Protein AF-D3B403-F1 (afdb_monomer)

Structure (mmCIF, N/CA/C/O backbone):
data_AF-D3B403-F1
#
_entry.id   AF-D3B403-F1
#
loop_
_atom_site.group_PDB
_atom_site.id
_atom_site.type_symbol
_atom_site.label_atom_id
_atom_site.label_alt_id
_atom_site.label_comp_id
_atom_site.label_asym_id
_atom_site.label_entity_id
_atom_site.label_seq_id
_atom_site.pdbx_PDB_ins_code
_atom_site.Cartn_x
_atom_site.Cartn_y
_atom_site.Cartn_z
_atom_site.occupancy
_atom_site.B_iso_or_equiv
_atom_site.auth_seq_id
_atom_site.auth_comp_id
_atom_site.auth_asym_id
_atom_site.auth_atom_id
_atom_site.pdbx_PDB_model_num
ATOM 1 N N . MET A 1 1 ? 2.427 -26.664 18.059 1.00 43.66 1 MET A N 1
ATOM 2 C CA . MET A 1 1 ? 2.621 -25.943 19.335 1.00 43.66 1 MET A CA 1
ATOM 3 C C . MET A 1 1 ? 1.334 -26.077 20.130 1.00 43.66 1 MET A C 1
ATOM 5 O O . MET A 1 1 ? 0.288 -25.749 19.587 1.00 43.66 1 MET A O 1
ATOM 9 N N . LEU A 1 2 ? 1.390 -26.664 21.328 1.00 42.53 2 LEU A N 1
ATOM 10 C CA . LEU A 1 2 ? 0.229 -26.795 22.217 1.00 42.53 2 LEU A CA 1
ATOM 11 C C . LEU A 1 2 ? -0.062 -25.427 22.862 1.00 42.53 2 LEU A C 1
ATOM 13 O O . LEU A 1 2 ? 0.894 -24.780 23.292 1.00 42.53 2 LEU A O 1
ATOM 17 N N . PRO A 1 3 ? -1.325 -24.967 22.915 1.00 52.88 3 PRO A N 1
ATOM 18 C CA . PRO A 1 3 ? -1.667 -23.727 23.602 1.00 52.88 3 PRO A CA 1
ATOM 19 C C . PRO A 1 3 ? -1.420 -23.893 25.109 1.00 52.88 3 PRO A C 1
ATOM 21 O O . PRO A 1 3 ? -1.915 -24.835 25.726 1.00 52.88 3 PRO A O 1
ATOM 24 N N . LEU A 1 4 ? -0.609 -23.005 25.687 1.00 59.19 4 LEU A N 1
ATOM 25 C CA . LEU A 1 4 ? -0.403 -22.915 27.132 1.00 59.19 4 LEU A CA 1
ATOM 26 C C . LEU A 1 4 ? -1.666 -22.332 27.775 1.00 59.19 4 LEU A C 1
ATOM 28 O O . LEU A 1 4 ? -2.098 -21.249 27.392 1.00 59.19 4 LEU A O 1
ATOM 32 N N . ASN A 1 5 ? -2.234 -23.056 28.742 1.00 69.25 5 ASN A N 1
ATOM 33 C CA . ASN A 1 5 ? -3.410 -22.629 29.496 1.00 69.25 5 ASN A CA 1
ATOM 34 C C . ASN A 1 5 ? -3.045 -21.434 30.391 1.00 69.25 5 ASN A C 1
ATOM 36 O O . ASN A 1 5 ? -2.295 -21.600 31.354 1.00 69.25 5 ASN A O 1
ATOM 40 N N . CYS A 1 6 ? -3.573 -20.243 30.107 1.00 73.25 6 CYS A N 1
ATOM 41 C CA . CYS A 1 6 ? -3.488 -19.129 31.046 1.00 73.25 6 CYS A CA 1
ATOM 42 C C . CYS A 1 6 ? -4.380 -19.423 32.270 1.00 73.25 6 CYS A C 1
ATOM 44 O O . CYS A 1 6 ? -5.555 -19.764 32.129 1.00 73.25 6 CYS A O 1
ATOM 46 N N . SER A 1 7 ? -3.810 -19.361 33.477 1.00 68.56 7 SER A N 1
ATOM 47 C CA . SER A 1 7 ? -4.546 -19.455 34.744 1.00 68.56 7 SER A CA 1
ATOM 48 C C . SER A 1 7 ? -4.820 -18.056 35.312 1.00 68.56 7 SER A C 1
ATOM 50 O O . SER A 1 7 ? -4.304 -17.059 34.809 1.00 68.56 7 SER A O 1
ATOM 52 N N . ILE A 1 8 ? -5.662 -17.995 36.351 1.00 58.09 8 ILE A N 1
ATOM 53 C CA . ILE A 1 8 ? -6.210 -16.779 36.989 1.00 58.09 8 ILE A CA 1
ATOM 54 C C . ILE A 1 8 ? -5.117 -15.781 37.441 1.00 58.09 8 ILE A C 1
ATOM 56 O O . ILE A 1 8 ? -5.393 -14.590 37.565 1.00 58.09 8 ILE A O 1
ATOM 60 N N . ASP A 1 9 ? -3.861 -16.222 37.559 1.00 57.00 9 ASP A N 1
ATOM 61 C CA . ASP A 1 9 ? -2.709 -15.383 37.892 1.00 57.00 9 ASP A CA 1
ATOM 62 C C . ASP A 1 9 ? -1.951 -14.899 36.634 1.00 57.00 9 ASP A C 1
ATOM 64 O O . ASP A 1 9 ? -0.818 -15.290 36.370 1.00 57.00 9 ASP A O 1
ATOM 68 N N . ASN A 1 10 ? -2.591 -14.025 35.846 1.00 59.75 10 ASN A N 1
ATOM 69 C CA . ASN A 1 10 ? -1.955 -13.017 34.970 1.00 59.75 10 ASN A CA 1
ATOM 70 C C . ASN A 1 10 ? -0.765 -13.462 34.081 1.00 59.75 10 ASN A C 1
ATOM 72 O O . ASN A 1 10 ? 0.243 -12.765 33.968 1.00 59.75 10 ASN A O 1
ATOM 76 N N . ILE A 1 11 ? -0.882 -14.601 33.394 1.00 78.88 11 ILE A N 1
ATOM 77 C CA . ILE A 1 11 ? 0.145 -15.038 32.427 1.00 78.88 11 ILE A CA 1
ATOM 78 C C . ILE A 1 11 ? 0.058 -14.248 31.106 1.00 78.88 11 ILE A C 1
ATOM 80 O O . ILE A 1 11 ? 1.061 -14.032 30.431 1.00 78.88 11 ILE A O 1
ATOM 84 N N . CYS A 1 12 ? -1.129 -13.768 30.737 1.00 73.19 12 CYS A N 1
ATOM 85 C CA . CYS A 1 12 ? -1.278 -12.838 29.623 1.00 73.19 12 CYS A CA 1
ATOM 86 C C . CYS A 1 12 ? -0.752 -11.489 30.104 1.00 73.19 12 CYS A C 1
ATOM 88 O O . CYS A 1 12 ? -1.282 -10.966 31.082 1.00 73.19 12 CYS A O 1
ATOM 90 N N . GLY A 1 13 ? 0.307 -10.957 29.489 1.00 79.50 13 GLY A N 1
ATOM 91 C CA . GLY A 1 13 ? 0.922 -9.699 29.908 1.00 79.50 13 GLY A CA 1
ATOM 92 C C . GLY A 1 13 ? -0.077 -8.535 29.956 1.00 79.50 13 GLY A C 1
ATOM 93 O O . GLY A 1 13 ? -1.262 -8.677 29.668 1.00 79.50 13 GLY A O 1
ATOM 94 N N . LYS A 1 14 ? 0.395 -7.322 30.264 1.00 81.94 14 LYS A N 1
ATOM 95 C CA . LYS A 1 14 ? -0.471 -6.134 30.456 1.00 81.94 14 LYS A CA 1
ATOM 96 C C . LYS A 1 14 ? -1.417 -5.813 29.284 1.00 81.94 14 LYS A C 1
ATOM 98 O O . LYS A 1 14 ? -2.341 -5.023 29.457 1.00 81.94 14 LYS A O 1
ATOM 103 N N . HIS A 1 15 ? -1.185 -6.403 28.114 1.00 82.94 15 HIS A N 1
ATOM 104 C CA . HIS A 1 15 ? -1.957 -6.194 26.895 1.00 82.94 15 HIS A CA 1
ATOM 105 C C . HIS A 1 15 ? -2.748 -7.431 26.447 1.00 82.94 15 HIS A C 1
ATOM 107 O O . HIS A 1 15 ? -3.136 -7.508 25.283 1.00 82.94 15 HIS A O 1
ATOM 113 N N . GLY A 1 16 ? -2.977 -8.405 27.330 1.00 81.38 16 GLY A N 1
ATOM 114 C CA . GLY A 1 16 ? -3.778 -9.594 27.047 1.00 81.38 16 GLY A CA 1
ATOM 115 C C . GLY A 1 16 ? -4.863 -9.838 28.091 1.00 81.38 16 GLY A C 1
ATOM 116 O O . GLY A 1 16 ? -4.720 -9.475 29.255 1.00 81.38 16 GLY A O 1
ATOM 117 N N . ILE A 1 17 ? -5.958 -10.466 27.671 1.00 82.94 17 ILE A N 1
ATOM 118 C CA . ILE A 1 17 ? -7.044 -10.925 28.539 1.00 82.94 17 ILE A CA 1
ATOM 119 C C . ILE A 1 17 ? -7.066 -12.450 28.463 1.00 82.94 17 ILE A C 1
ATOM 121 O O . ILE A 1 17 ? -7.179 -13.013 27.378 1.00 82.94 17 ILE A O 1
ATOM 125 N N . CYS A 1 18 ? -6.953 -13.133 29.602 1.00 82.88 18 CYS A N 1
ATOM 126 C CA . CYS A 1 18 ? -7.091 -14.587 29.633 1.00 82.88 18 CYS A CA 1
ATOM 127 C C . CYS A 1 18 ? -8.563 -14.975 29.460 1.00 82.88 18 CYS A C 1
ATOM 129 O O . CYS A 1 18 ? -9.409 -14.568 30.262 1.00 82.88 18 CYS A O 1
ATOM 131 N N . LYS A 1 19 ? -8.873 -15.766 28.431 1.00 78.00 19 LYS A N 1
ATOM 132 C CA . LYS A 1 19 ? -10.228 -16.243 28.152 1.00 78.00 19 LYS A CA 1
ATOM 133 C C . LYS A 1 19 ? -10.190 -17.699 27.712 1.00 78.00 19 LYS A C 1
ATOM 135 O O . LYS A 1 19 ? -9.500 -18.045 26.760 1.00 78.00 19 LYS A O 1
AT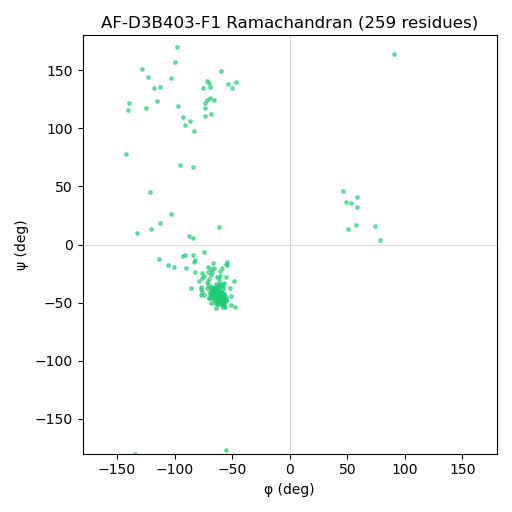OM 140 N N . ASP A 1 20 ? -10.899 -18.555 28.445 1.00 81.88 20 ASP A N 1
ATOM 141 C CA . ASP A 1 20 ? -10.943 -20.005 28.207 1.00 81.88 20 ASP A CA 1
ATOM 142 C C . ASP A 1 20 ? -9.546 -20.658 28.136 1.00 81.88 20 ASP A C 1
ATOM 144 O O . ASP A 1 20 ? -9.305 -21.571 27.350 1.00 81.88 20 ASP A O 1
ATOM 148 N N . GLY A 1 21 ? -8.602 -20.161 28.945 1.00 78.94 21 GLY A N 1
ATOM 149 C CA . GLY A 1 21 ? -7.222 -20.648 28.965 1.00 78.94 21 GLY A CA 1
ATOM 150 C C . GLY A 1 21 ? -6.344 -20.136 27.818 1.00 78.94 21 GLY A C 1
ATOM 151 O O . GLY A 1 21 ? -5.180 -20.511 27.742 1.00 78.94 21 GLY A O 1
ATOM 152 N N . ILE A 1 22 ? -6.841 -19.246 26.955 1.00 80.56 22 ILE A N 1
ATOM 153 C CA . ILE A 1 22 ? -6.072 -18.637 25.862 1.00 80.56 22 ILE A CA 1
ATOM 154 C C . ILE A 1 22 ? -5.891 -17.139 26.133 1.00 80.56 22 ILE A C 1
ATOM 156 O O . ILE A 1 22 ? -6.835 -16.444 26.509 1.00 80.56 22 ILE A O 1
ATOM 160 N N . CYS A 1 23 ? -4.678 -16.620 25.926 1.00 81.62 23 CYS A N 1
ATOM 161 C CA . CYS A 1 23 ? -4.434 -15.182 25.967 1.00 81.62 23 CYS A CA 1
ATOM 162 C C . CYS A 1 23 ? -5.002 -14.498 24.720 1.00 81.62 23 CYS A C 1
ATOM 164 O O . CYS A 1 23 ? -4.481 -14.656 23.617 1.00 81.62 23 CYS A O 1
ATOM 166 N N . GLU A 1 24 ? -6.067 -13.716 24.895 1.00 77.12 24 GLU A N 1
ATOM 167 C CA . GLU A 1 24 ? -6.589 -12.817 23.870 1.00 77.12 24 GLU A CA 1
ATOM 168 C C . GLU A 1 24 ? -5.854 -11.479 23.958 1.00 77.12 24 GLU A C 1
ATOM 170 O O . GLU A 1 24 ? -6.081 -10.681 24.869 1.00 77.12 24 GLU A O 1
ATOM 175 N N . CYS A 1 25 ? -4.963 -11.223 23.005 1.00 77.25 25 CYS A N 1
ATOM 176 C CA . CYS A 1 25 ? -4.269 -9.947 22.933 1.00 77.25 25 CYS A CA 1
ATOM 177 C C . CYS A 1 25 ? -5.220 -8.823 22.542 1.00 77.25 25 CYS A C 1
ATOM 179 O O . CYS A 1 25 ? -6.025 -8.943 21.612 1.00 77.25 25 CYS A O 1
ATOM 181 N N . ILE A 1 26 ? -5.100 -7.702 23.250 1.00 74.69 26 ILE A N 1
ATOM 182 C CA . ILE A 1 26 ? -5.701 -6.439 22.842 1.00 74.69 26 ILE A CA 1
ATOM 183 C C . ILE A 1 26 ? -5.117 -6.090 21.467 1.00 74.69 26 ILE A C 1
ATOM 185 O O . ILE A 1 26 ? -3.990 -6.466 21.136 1.00 74.69 26 ILE A O 1
ATOM 189 N N . ALA A 1 27 ? -5.898 -5.395 20.641 1.00 62.50 27 ALA A N 1
ATOM 190 C CA . ALA A 1 27 ? -5.467 -5.018 19.303 1.00 62.50 27 ALA A CA 1
ATOM 191 C C . ALA A 1 27 ? -4.043 -4.417 19.319 1.00 62.50 27 ALA A C 1
ATOM 193 O O . ALA A 1 27 ? -3.707 -3.637 20.211 1.00 62.50 27 ALA A O 1
ATOM 194 N N . TYR A 1 28 ? -3.237 -4.775 18.312 1.00 64.00 28 TYR A N 1
ATOM 195 C CA . TYR A 1 28 ? -1.845 -4.328 18.115 1.00 64.00 28 TYR A CA 1
ATOM 196 C C . TYR A 1 28 ? -0.804 -4.943 19.054 1.00 64.00 28 TYR A C 1
ATOM 198 O O . TYR A 1 28 ? 0.321 -4.449 19.103 1.00 64.00 28 TYR A O 1
ATOM 206 N N . TRP A 1 29 ? -1.148 -6.036 19.728 1.00 72.12 29 TRP A N 1
ATOM 207 C CA . TRP A 1 29 ? -0.199 -6.890 20.433 1.00 72.12 29 TRP A CA 1
ATOM 208 C C . TRP A 1 29 ? -0.306 -8.320 19.916 1.00 72.12 29 TRP A C 1
ATOM 210 O O . TRP A 1 29 ? -1.392 -8.784 19.563 1.00 72.12 29 TRP A O 1
ATOM 220 N N . ASP A 1 30 ? 0.831 -8.994 19.844 1.00 73.25 30 ASP A N 1
ATOM 221 C CA . ASP A 1 30 ? 0.961 -10.377 19.408 1.00 73.25 30 ASP A CA 1
ATOM 222 C C . ASP A 1 30 ? 1.878 -11.151 20.370 1.00 73.25 30 ASP A C 1
ATOM 224 O O . ASP A 1 30 ? 2.368 -10.622 21.378 1.00 73.25 30 ASP A O 1
ATOM 228 N N . GLY A 1 31 ? 2.070 -12.429 20.068 1.00 76.25 31 GLY A N 1
ATOM 229 C CA . GLY A 1 31 ? 2.826 -13.366 20.880 1.00 76.25 31 GLY A CA 1
ATOM 230 C C . GLY A 1 31 ? 1.946 -14.088 21.894 1.00 76.25 31 GLY A C 1
ATOM 231 O O . GLY A 1 31 ? 0.831 -13.677 22.210 1.00 76.25 31 GLY A O 1
ATOM 232 N N . ASN A 1 32 ? 2.473 -15.185 22.436 1.00 78.56 32 ASN A N 1
ATOM 233 C CA . ASN A 1 32 ? 1.734 -16.052 23.361 1.00 78.56 32 ASN A CA 1
ATOM 234 C C . ASN A 1 32 ? 1.284 -15.322 24.640 1.00 78.56 32 ASN A C 1
ATOM 236 O O . ASN A 1 32 ? 0.322 -15.745 25.275 1.00 78.56 32 ASN A O 1
ATOM 240 N N . TYR A 1 33 ? 1.958 -14.222 24.986 1.00 82.56 33 TYR A N 1
ATOM 241 C CA . TYR A 1 33 ? 1.689 -13.409 26.171 1.00 82.56 33 TYR A CA 1
ATOM 242 C C . TYR A 1 33 ? 1.336 -11.952 25.847 1.00 82.56 33 TYR A C 1
ATOM 244 O O . TYR A 1 33 ? 1.308 -11.123 26.756 1.00 82.56 33 TYR A O 1
ATOM 252 N N . CYS A 1 34 ? 1.039 -11.626 24.582 1.00 81.00 34 CYS A N 1
ATOM 253 C CA . CYS A 1 34 ? 0.665 -10.268 24.160 1.00 81.00 34 CYS A CA 1
ATOM 254 C C . CYS A 1 34 ? 1.741 -9.224 24.483 1.00 81.00 34 CYS A C 1
ATOM 256 O O . CYS A 1 34 ? 1.465 -8.121 24.960 1.00 81.00 34 CYS A O 1
ATOM 258 N N . GLU A 1 35 ? 2.992 -9.616 24.270 1.00 83.00 35 GLU A N 1
ATOM 259 C CA . GLU A 1 35 ? 4.188 -8.859 24.638 1.00 83.00 35 GLU A CA 1
ATOM 260 C C . GLU A 1 35 ? 4.868 -8.217 23.434 1.00 83.00 35 GLU A C 1
ATOM 262 O O . GLU A 1 35 ? 5.647 -7.284 23.607 1.00 83.00 35 GLU A O 1
ATOM 267 N N . THR A 1 36 ? 4.562 -8.680 22.219 1.00 76.00 36 THR A N 1
ATOM 268 C CA . THR A 1 36 ? 5.135 -8.129 20.992 1.00 76.00 36 THR A CA 1
ATOM 269 C C . THR A 1 36 ? 4.207 -7.046 20.455 1.00 76.00 36 THR A C 1
ATOM 271 O O . THR A 1 36 ? 3.106 -7.362 19.996 1.00 76.00 36 THR A O 1
ATOM 274 N N . PRO A 1 37 ? 4.585 -5.760 20.508 1.00 71.31 37 PRO A N 1
ATOM 275 C CA . PRO A 1 37 ? 3.778 -4.721 19.904 1.00 71.31 37 PRO A CA 1
ATOM 276 C C . PRO A 1 37 ? 3.863 -4.848 18.382 1.00 71.31 37 PRO A C 1
ATOM 278 O O . PRO A 1 37 ? 4.932 -5.011 17.800 1.00 71.31 37 PRO A O 1
ATOM 281 N N . PHE A 1 38 ? 2.735 -4.668 17.706 1.00 66.12 38 PHE A N 1
ATOM 282 C CA . PHE A 1 38 ? 2.646 -4.670 16.243 1.00 66.12 38 PHE A CA 1
ATOM 283 C C . PHE A 1 38 ? 3.535 -3.582 15.604 1.00 66.12 38 PHE A C 1
ATOM 285 O O . PHE A 1 38 ? 3.926 -3.678 14.444 1.00 66.12 38 PHE A O 1
ATOM 292 N N . LYS A 1 39 ? 3.911 -2.554 16.383 1.00 64.50 39 LYS A N 1
ATOM 293 C CA . LYS A 1 39 ? 4.916 -1.544 16.021 1.00 64.50 39 LYS A CA 1
ATOM 294 C C . LYS A 1 39 ? 6.279 -2.156 15.707 1.00 64.50 39 LYS A C 1
ATOM 296 O O . LYS A 1 39 ? 6.935 -1.646 14.809 1.00 64.50 39 LYS A O 1
ATOM 301 N N . ASP A 1 40 ? 6.692 -3.215 16.397 1.00 66.06 40 ASP A N 1
ATOM 302 C CA . ASP A 1 40 ? 7.987 -3.855 16.147 1.00 66.06 40 ASP A CA 1
ATOM 303 C C . ASP A 1 40 ? 7.968 -4.606 14.807 1.00 66.06 40 ASP A C 1
ATOM 305 O O . ASP A 1 40 ? 8.941 -4.554 14.054 1.00 66.06 40 ASP A O 1
ATOM 309 N N . GLU A 1 41 ? 6.823 -5.184 14.425 1.00 61.47 41 GLU A N 1
ATOM 310 C CA . GLU A 1 41 ? 6.627 -5.737 13.077 1.00 61.47 41 GLU A CA 1
ATOM 311 C C . GLU A 1 41 ? 6.605 -4.633 12.001 1.00 61.47 41 GLU A C 1
ATOM 313 O O . GLU A 1 41 ? 7.251 -4.756 10.957 1.00 61.47 41 GLU A O 1
ATOM 318 N N . LEU A 1 42 ? 5.929 -3.509 12.269 1.00 59.31 42 LEU A N 1
ATOM 319 C CA . LEU A 1 42 ? 5.916 -2.324 11.394 1.00 59.31 42 LEU A CA 1
ATOM 320 C C . LEU A 1 42 ? 7.267 -1.592 11.329 1.00 59.31 42 LEU A C 1
ATOM 322 O O . LEU A 1 42 ? 7.566 -0.939 10.327 1.00 59.31 42 LEU A O 1
ATOM 326 N N . GLY A 1 43 ? 8.102 -1.700 12.362 1.00 62.69 43 GLY A N 1
ATOM 327 C CA . GLY A 1 43 ? 9.420 -1.071 12.441 1.00 62.69 43 GLY A CA 1
ATOM 328 C C . GLY A 1 43 ? 10.356 -1.558 11.338 1.00 62.69 43 GLY A C 1
ATOM 329 O O . GLY A 1 43 ? 11.112 -0.766 10.774 1.00 62.69 43 GLY A O 1
ATOM 330 N N . ASN A 1 44 ? 10.225 -2.826 10.942 1.00 65.56 44 ASN A N 1
ATOM 331 C CA . ASN A 1 44 ? 10.966 -3.394 9.815 1.00 65.56 44 ASN A CA 1
ATOM 332 C C . ASN A 1 44 ? 10.540 -2.787 8.471 1.00 65.56 44 ASN A C 1
ATOM 334 O O . ASN A 1 44 ? 11.387 -2.510 7.621 1.00 65.56 44 ASN A O 1
ATOM 338 N N . VAL A 1 45 ? 9.246 -2.494 8.299 1.00 65.88 45 VAL A N 1
ATOM 339 C CA . VAL A 1 45 ? 8.752 -1.754 7.126 1.00 65.88 45 VAL A CA 1
ATOM 340 C C . VAL A 1 45 ? 9.368 -0.352 7.112 1.00 65.88 45 VAL A C 1
ATOM 342 O O . VAL A 1 45 ? 9.863 0.101 6.083 1.00 65.88 45 VAL A O 1
ATOM 345 N N . PHE A 1 46 ? 9.435 0.312 8.268 1.00 66.69 46 PHE A N 1
ATOM 346 C CA . PHE A 1 46 ? 10.038 1.642 8.401 1.00 66.69 46 PHE A CA 1
ATOM 347 C C . PHE A 1 46 ? 11.546 1.666 8.094 1.00 66.69 46 PHE A C 1
ATOM 349 O O . PHE A 1 46 ? 12.065 2.637 7.535 1.00 66.69 46 PHE A O 1
ATOM 356 N N . LEU A 1 47 ? 12.258 0.588 8.428 1.00 71.31 47 LEU A N 1
ATOM 357 C CA . LEU A 1 47 ? 13.661 0.388 8.065 1.00 71.31 47 LEU A CA 1
ATOM 358 C C . LEU A 1 47 ? 13.838 0.366 6.544 1.00 71.31 47 LEU A C 1
ATOM 360 O O . LEU A 1 47 ? 14.693 1.083 6.024 1.00 71.31 47 LEU A O 1
ATOM 364 N N . PHE A 1 48 ? 12.983 -0.370 5.827 1.00 70.50 48 PHE A N 1
ATOM 365 C CA . PHE A 1 48 ? 12.992 -0.375 4.362 1.00 70.50 48 PHE A CA 1
ATOM 366 C C . PHE A 1 48 ? 12.758 1.031 3.788 1.00 70.50 48 PHE A C 1
ATOM 368 O O . PHE A 1 48 ? 13.489 1.477 2.903 1.00 70.50 48 PHE A O 1
ATOM 375 N N . TRP A 1 49 ? 11.790 1.771 4.337 1.00 69.69 49 TRP A N 1
ATOM 376 C CA . TRP A 1 49 ? 11.516 3.156 3.941 1.00 69.69 49 TRP A CA 1
ATOM 377 C C . TRP A 1 49 ? 12.728 4.075 4.097 1.00 69.69 49 TRP A C 1
ATOM 379 O O . TRP A 1 49 ? 13.025 4.860 3.196 1.00 69.69 49 TRP A O 1
ATOM 389 N N . ARG A 1 50 ? 13.469 3.953 5.204 1.00 76.75 50 ARG A N 1
ATOM 390 C CA . ARG A 1 50 ? 14.710 4.714 5.418 1.00 76.75 50 ARG A CA 1
ATOM 391 C C . ARG A 1 50 ? 15.758 4.413 4.354 1.00 76.75 50 ARG A C 1
ATOM 393 O O . ARG A 1 50 ? 16.335 5.351 3.807 1.00 76.75 50 ARG A O 1
ATOM 400 N N . PHE A 1 51 ? 15.979 3.137 4.037 1.00 79.19 51 PHE A N 1
ATOM 401 C CA . PHE A 1 51 ? 16.919 2.753 2.981 1.00 79.19 51 PHE A CA 1
ATOM 402 C C . PHE A 1 51 ? 16.502 3.301 1.620 1.00 79.19 51 PHE A C 1
ATOM 404 O O . PHE A 1 51 ? 17.346 3.790 0.874 1.00 79.19 51 PHE A O 1
ATOM 411 N N . ARG A 1 52 ? 15.204 3.287 1.318 1.00 75.19 52 ARG A N 1
ATOM 412 C CA . ARG A 1 52 ? 14.686 3.824 0.061 1.00 75.19 52 ARG A CA 1
ATOM 413 C C . ARG A 1 52 ? 14.842 5.342 -0.048 1.00 75.19 52 ARG A C 1
ATOM 415 O O . ARG A 1 52 ? 15.231 5.820 -1.107 1.00 75.19 52 ARG A O 1
ATOM 422 N N . ILE A 1 53 ? 14.587 6.098 1.022 1.00 78.88 53 ILE A N 1
ATOM 423 C CA . ILE A 1 53 ? 14.814 7.555 1.037 1.00 78.88 53 ILE A CA 1
ATOM 424 C C . ILE A 1 53 ? 16.300 7.864 0.834 1.00 78.88 53 ILE A C 1
ATOM 426 O O . ILE A 1 53 ? 16.637 8.717 0.016 1.00 78.88 53 ILE A O 1
ATOM 430 N N . LEU A 1 54 ? 17.186 7.143 1.531 1.00 81.31 54 LEU A N 1
ATOM 431 C CA . LEU A 1 54 ? 18.632 7.278 1.344 1.00 81.31 54 LEU A CA 1
ATOM 432 C C . LEU A 1 54 ? 19.028 6.977 -0.107 1.00 81.31 54 LEU A C 1
ATOM 434 O O . LEU A 1 54 ? 19.739 7.766 -0.719 1.00 81.31 54 LEU A O 1
ATOM 438 N N . TYR A 1 55 ? 18.506 5.898 -0.688 1.00 78.44 55 TYR A N 1
ATOM 439 C CA . TYR A 1 55 ? 18.733 5.556 -2.090 1.00 78.44 55 TYR A CA 1
ATOM 440 C C . TYR A 1 55 ? 18.266 6.665 -3.049 1.00 78.44 55 TYR A C 1
ATOM 442 O O . TYR A 1 55 ? 19.054 7.132 -3.867 1.00 78.44 55 TYR A O 1
ATOM 450 N N . LEU A 1 56 ? 17.023 7.141 -2.912 1.00 73.56 56 LEU A N 1
ATOM 451 C CA . LEU A 1 56 ? 16.477 8.209 -3.760 1.00 73.56 56 LEU A CA 1
ATOM 452 C C . LEU A 1 56 ? 17.239 9.531 -3.598 1.00 73.56 56 LEU A C 1
ATOM 454 O O . LEU A 1 56 ? 17.289 10.317 -4.537 1.00 73.56 56 LEU A O 1
ATOM 458 N N . SER A 1 57 ? 17.846 9.782 -2.434 1.00 78.62 57 SER A N 1
ATOM 459 C CA . SER A 1 57 ? 18.698 10.958 -2.232 1.00 78.62 57 SER A CA 1
ATOM 460 C C . SER A 1 57 ? 20.066 10.846 -2.912 1.00 78.62 57 SER A C 1
ATOM 462 O O . SER A 1 57 ? 20.649 11.870 -3.261 1.00 78.62 57 SER A O 1
ATOM 464 N N . LEU A 1 58 ? 20.568 9.622 -3.113 1.00 80.38 58 LEU A N 1
ATOM 465 C CA . LEU A 1 58 ? 21.859 9.360 -3.752 1.00 80.38 58 LEU A CA 1
ATOM 466 C C . LEU A 1 58 ? 21.749 9.302 -5.279 1.00 80.38 58 LEU A C 1
ATOM 468 O O . LEU A 1 58 ? 22.650 9.782 -5.961 1.00 80.38 58 LEU A O 1
ATOM 472 N N . ASP A 1 59 ? 20.658 8.745 -5.812 1.00 73.88 59 ASP A N 1
ATOM 473 C CA . ASP A 1 59 ? 20.408 8.708 -7.256 1.00 73.88 59 ASP A CA 1
ATOM 474 C C . ASP A 1 59 ? 18.915 8.923 -7.586 1.00 73.88 59 ASP A C 1
ATOM 476 O O . ASP A 1 59 ? 18.184 7.969 -7.872 1.00 73.88 59 ASP A O 1
ATOM 480 N N . PRO A 1 60 ? 18.429 10.180 -7.545 1.00 68.38 60 PRO A N 1
ATOM 481 C CA . PRO A 1 60 ? 17.011 10.496 -7.737 1.00 68.38 60 PRO A CA 1
ATOM 482 C C . PRO A 1 60 ? 16.498 10.203 -9.152 1.00 68.38 60 PRO A C 1
ATOM 484 O O . PRO A 1 60 ? 15.285 10.163 -9.358 1.00 68.38 60 PRO A O 1
ATOM 487 N N . MET A 1 61 ? 17.393 10.026 -10.132 1.00 67.31 61 MET A N 1
ATOM 488 C CA . MET A 1 61 ? 17.034 9.865 -11.547 1.00 67.31 61 MET A CA 1
ATOM 489 C C . MET A 1 61 ? 17.727 8.703 -12.253 1.00 67.31 61 MET A C 1
ATOM 491 O O . MET A 1 61 ? 17.604 8.587 -13.470 1.00 67.31 61 MET A O 1
ATOM 495 N N . VAL A 1 62 ? 18.413 7.826 -11.517 1.00 66.56 62 VAL A N 1
ATOM 496 C CA . VAL A 1 62 ? 19.102 6.660 -12.098 1.00 66.56 62 VAL A CA 1
ATOM 497 C C . VAL A 1 62 ? 20.146 7.091 -13.139 1.00 66.56 62 VAL A C 1
ATOM 499 O O . VAL A 1 62 ? 20.367 6.428 -14.148 1.00 66.56 62 VAL A O 1
ATOM 502 N N . GLN A 1 63 ? 20.763 8.257 -12.947 1.00 68.12 63 GLN A N 1
ATOM 503 C CA . GLN A 1 63 ? 21.686 8.821 -13.940 1.00 68.12 63 GLN A CA 1
ATOM 504 C C . GLN A 1 63 ? 23.124 8.378 -13.706 1.00 68.12 63 GLN A C 1
ATOM 506 O O . GLN A 1 63 ? 23.946 8.441 -14.619 1.00 68.12 63 GLN A O 1
ATOM 511 N N . THR A 1 64 ? 23.447 7.935 -12.491 1.00 73.94 64 THR A N 1
ATOM 512 C CA . THR A 1 64 ? 24.840 7.665 -12.126 1.00 73.94 64 THR A CA 1
ATOM 513 C C . THR A 1 64 ? 25.335 6.296 -12.588 1.00 73.94 64 THR A C 1
ATOM 515 O O . THR A 1 64 ? 26.540 6.064 -12.564 1.00 73.94 64 THR A O 1
ATOM 518 N N . TYR A 1 65 ? 24.437 5.391 -13.011 1.00 75.19 65 TYR A N 1
ATOM 519 C CA . TYR A 1 65 ? 24.730 3.997 -13.398 1.00 75.19 65 TYR A CA 1
ATOM 520 C C . TYR A 1 65 ? 25.565 3.204 -12.369 1.00 75.19 65 TYR A C 1
ATOM 522 O O . TYR A 1 65 ? 26.058 2.119 -12.668 1.00 75.19 65 TYR A O 1
ATOM 530 N N . LEU A 1 66 ? 25.711 3.716 -11.141 1.00 83.50 66 LEU A N 1
ATOM 531 C CA . LEU A 1 66 ? 26.472 3.079 -10.064 1.00 83.50 66 LEU A CA 1
ATOM 532 C C . LEU A 1 66 ? 25.800 1.791 -9.579 1.00 83.50 66 LEU A C 1
ATOM 534 O O . LEU A 1 66 ? 26.452 0.923 -9.002 1.00 83.50 66 LEU A O 1
ATOM 538 N N . ILE A 1 67 ? 24.490 1.681 -9.791 1.00 81.25 67 ILE A N 1
ATOM 539 C CA . ILE A 1 67 ? 23.648 0.611 -9.273 1.00 81.25 67 ILE A CA 1
ATOM 540 C C . ILE A 1 67 ? 23.059 -0.167 -10.458 1.00 81.25 67 ILE A C 1
ATOM 542 O O . ILE A 1 67 ? 22.581 0.451 -11.412 1.00 81.25 67 ILE A O 1
ATOM 546 N N . PRO A 1 68 ? 23.080 -1.515 -10.424 1.00 84.12 68 PRO A N 1
ATOM 547 C CA . PRO A 1 68 ? 22.486 -2.340 -11.468 1.00 84.12 68 PRO A CA 1
ATOM 548 C C . PRO A 1 68 ? 21.016 -1.968 -11.737 1.00 84.12 68 PRO A C 1
ATOM 550 O O . PRO A 1 68 ? 20.256 -1.828 -10.772 1.00 84.12 68 PRO A O 1
ATOM 553 N N . PRO A 1 69 ? 20.572 -1.908 -13.010 1.00 80.25 69 PRO A N 1
ATOM 554 C CA . PRO A 1 69 ? 19.201 -1.536 -13.374 1.00 80.25 69 PRO A CA 1
ATOM 555 C C . PRO A 1 69 ? 18.134 -2.344 -12.632 1.00 80.25 69 PRO A C 1
ATOM 557 O O . PRO A 1 69 ? 17.128 -1.797 -12.194 1.00 80.25 69 PRO A O 1
ATOM 560 N N . THR A 1 70 ? 18.378 -3.636 -12.402 1.00 81.56 70 THR A N 1
ATOM 561 C CA . THR A 1 70 ? 17.475 -4.514 -11.648 1.00 81.56 70 THR A CA 1
ATOM 562 C C . THR A 1 70 ? 17.279 -4.053 -10.205 1.00 81.56 70 THR A C 1
ATOM 564 O O . THR A 1 70 ? 16.158 -4.059 -9.703 1.00 81.56 70 THR A O 1
ATOM 567 N N . ILE A 1 71 ? 18.352 -3.621 -9.535 1.00 83.00 71 ILE A N 1
ATOM 568 C CA . ILE A 1 71 ? 18.284 -3.118 -8.155 1.00 83.00 71 ILE A CA 1
ATOM 569 C C . ILE A 1 71 ? 17.547 -1.781 -8.136 1.00 83.00 71 ILE A C 1
ATOM 571 O O . ILE A 1 71 ? 16.699 -1.557 -7.274 1.00 83.00 71 ILE A O 1
ATOM 575 N N . THR A 1 72 ? 17.808 -0.922 -9.118 1.00 81.12 72 THR A N 1
ATOM 576 C CA . THR A 1 72 ? 17.101 0.348 -9.266 1.00 81.12 72 THR A CA 1
ATOM 577 C C . THR A 1 72 ? 15.601 0.157 -9.483 1.00 81.12 72 THR A C 1
ATOM 579 O O . THR A 1 72 ? 14.804 0.791 -8.791 1.00 81.12 72 THR A O 1
ATOM 582 N N . GLN A 1 73 ? 15.202 -0.743 -10.383 1.00 81.75 73 GLN A N 1
ATOM 583 C CA . GLN A 1 73 ? 13.793 -1.064 -10.625 1.00 81.75 73 GLN A CA 1
ATOM 584 C C . GLN A 1 73 ? 13.120 -1.643 -9.378 1.00 81.75 73 GLN A C 1
ATOM 586 O O . GLN A 1 73 ? 11.965 -1.330 -9.095 1.00 81.75 73 GLN A O 1
ATOM 591 N N . LEU A 1 74 ? 13.844 -2.438 -8.589 1.00 83.12 74 LEU A N 1
ATOM 592 C CA . LEU A 1 74 ? 13.326 -3.013 -7.351 1.00 83.12 74 LEU A CA 1
ATOM 593 C C . LEU A 1 74 ? 13.139 -1.942 -6.261 1.00 83.12 74 LEU A C 1
ATOM 595 O O . LEU A 1 74 ? 12.076 -1.859 -5.650 1.00 83.12 74 LEU A O 1
ATOM 599 N N . LEU A 1 75 ? 14.125 -1.065 -6.052 1.00 79.06 75 LEU A N 1
ATOM 600 C CA . LEU A 1 75 ? 14.053 0.001 -5.042 1.00 79.06 75 LEU A CA 1
ATOM 601 C C . LEU A 1 75 ? 13.078 1.127 -5.424 1.00 79.06 75 LEU A C 1
ATOM 603 O O . LEU A 1 75 ? 12.379 1.663 -4.558 1.00 79.06 75 LEU A O 1
ATOM 607 N N . GLY A 1 76 ? 13.006 1.486 -6.707 1.00 74.19 76 GLY A N 1
ATOM 608 C CA . GLY A 1 76 ? 12.077 2.497 -7.216 1.00 74.19 76 GLY A CA 1
ATOM 609 C C . GLY A 1 76 ? 10.643 1.978 -7.341 1.00 74.19 76 GLY A C 1
ATOM 610 O O . GLY A 1 76 ? 9.689 2.669 -6.968 1.00 74.19 76 GLY A O 1
ATOM 611 N N . GLY A 1 77 ? 10.493 0.740 -7.814 1.00 78.06 77 GLY A N 1
ATOM 612 C CA . GLY A 1 77 ? 9.211 0.145 -8.184 1.00 78.06 77 GLY A CA 1
ATOM 613 C C . GLY A 1 77 ? 8.393 -0.444 -7.034 1.00 78.06 77 GLY A C 1
ATOM 614 O O . GLY A 1 77 ? 7.172 -0.495 -7.136 1.00 78.06 77 GLY A O 1
ATOM 615 N N . LEU A 1 78 ? 9.017 -0.833 -5.915 1.00 84.94 78 LEU A N 1
ATOM 616 C CA . LEU A 1 78 ? 8.297 -1.392 -4.754 1.00 84.94 78 LEU A CA 1
ATOM 617 C C . LEU A 1 78 ? 7.526 -0.351 -3.929 1.00 84.94 78 LEU A C 1
ATOM 619 O O . LEU A 1 78 ? 6.789 -0.682 -3.007 1.00 84.94 78 LEU A O 1
ATOM 623 N N . SER A 1 79 ? 7.690 0.918 -4.246 1.00 80.62 79 SER A N 1
ATOM 624 C CA . SER A 1 79 ? 6.963 2.036 -3.660 1.00 80.62 79 SER A CA 1
ATOM 625 C C . SER A 1 79 ? 5.448 1.851 -3.569 1.00 80.62 79 SER A C 1
ATOM 627 O O . SER A 1 79 ? 4.871 1.955 -2.484 1.00 80.62 79 SER A O 1
ATOM 629 N N . LEU A 1 80 ? 4.815 1.524 -4.698 1.00 79.62 80 LEU A N 1
ATOM 630 C CA . LEU A 1 80 ? 3.381 1.272 -4.783 1.00 79.62 80 LEU A CA 1
ATOM 631 C C . LEU A 1 80 ? 2.985 0.103 -3.883 1.00 79.62 80 LEU A C 1
ATOM 633 O O . LEU A 1 80 ? 2.000 0.209 -3.158 1.00 79.62 80 LEU A O 1
ATOM 637 N N . TYR A 1 81 ? 3.788 -0.965 -3.843 1.00 86.31 81 TYR A N 1
ATOM 638 C CA . TYR A 1 81 ? 3.564 -2.070 -2.912 1.00 86.31 81 TYR A CA 1
ATOM 639 C C . TYR A 1 81 ? 3.507 -1.594 -1.460 1.00 86.31 81 TYR A C 1
ATOM 641 O O . TYR A 1 81 ? 2.567 -1.950 -0.751 1.00 86.31 81 TYR A O 1
ATOM 649 N N . PHE A 1 82 ? 4.451 -0.767 -1.006 1.00 82.19 82 PHE A N 1
ATOM 650 C CA . PHE A 1 82 ? 4.423 -0.270 0.373 1.00 82.19 82 PHE A CA 1
ATOM 651 C C . PHE A 1 82 ? 3.223 0.633 0.647 1.00 82.19 82 PHE A C 1
ATOM 653 O O . PHE A 1 82 ? 2.618 0.516 1.712 1.00 82.19 82 PHE A O 1
ATOM 660 N N . VAL A 1 83 ? 2.854 1.489 -0.309 1.00 81.44 83 VAL A N 1
ATOM 661 C CA . VAL A 1 83 ? 1.654 2.334 -0.229 1.00 81.44 83 VAL A CA 1
ATOM 662 C C . VAL A 1 83 ? 0.396 1.477 -0.071 1.00 81.44 83 VAL A C 1
ATOM 664 O O . VAL A 1 83 ? -0.369 1.663 0.877 1.00 81.44 83 VAL A O 1
ATOM 667 N N . PHE A 1 84 ? 0.200 0.487 -0.942 1.00 81.19 84 PHE A N 1
ATOM 668 C CA . PHE A 1 84 ? -0.954 -0.408 -0.869 1.00 81.19 84 PHE A CA 1
ATOM 669 C C . PHE A 1 84 ? -0.930 -1.291 0.379 1.00 81.19 84 PHE A C 1
ATOM 671 O O . PHE A 1 84 ? -1.970 -1.477 1.006 1.00 81.19 84 PHE A O 1
ATOM 678 N N . THR A 1 85 ? 0.240 -1.777 0.793 1.00 85.69 85 THR A N 1
ATOM 679 C CA . THR A 1 85 ? 0.400 -2.546 2.037 1.00 85.69 85 THR A CA 1
ATOM 680 C C . THR A 1 85 ? 0.010 -1.702 3.249 1.00 85.69 85 THR A C 1
ATOM 682 O O . THR A 1 85 ? -0.694 -2.187 4.134 1.00 85.69 85 THR A O 1
ATOM 685 N N . ALA A 1 86 ? 0.407 -0.426 3.287 1.00 82.38 86 ALA A N 1
ATOM 686 C CA . ALA A 1 86 ? 0.020 0.503 4.345 1.00 82.38 86 ALA A CA 1
ATOM 687 C C . ALA A 1 86 ? -1.503 0.698 4.389 1.00 82.38 86 ALA A C 1
ATOM 689 O O . ALA A 1 86 ? -2.108 0.551 5.453 1.00 82.38 86 ALA A O 1
ATOM 690 N N . TYR A 1 87 ? -2.145 0.933 3.241 1.00 83.06 87 TYR A N 1
ATOM 691 C CA . TYR A 1 87 ? -3.607 1.002 3.167 1.00 83.06 87 TYR A CA 1
ATOM 692 C C . TYR A 1 87 ? -4.274 -0.310 3.596 1.00 83.06 87 TYR A C 1
ATOM 694 O O . TYR A 1 87 ? -5.236 -0.288 4.362 1.00 83.06 87 TYR A O 1
ATOM 702 N N . LEU A 1 88 ? -3.750 -1.462 3.179 1.00 85.56 88 LEU A N 1
ATOM 703 C CA . LEU A 1 88 ? -4.262 -2.772 3.575 1.00 85.56 88 LEU A CA 1
ATOM 704 C C . LEU A 1 88 ? -4.141 -2.991 5.092 1.00 85.56 88 LEU A C 1
ATOM 706 O O . LEU A 1 88 ? -5.067 -3.521 5.705 1.00 85.56 88 LEU A O 1
ATOM 710 N N . LEU A 1 89 ? -3.053 -2.537 5.719 1.00 83.31 89 LEU A N 1
ATOM 711 C CA . LEU A 1 89 ? -2.885 -2.566 7.175 1.00 83.31 89 LEU A CA 1
ATOM 712 C C . LEU A 1 89 ? -3.896 -1.659 7.885 1.00 83.31 89 LEU A C 1
ATOM 714 O O . LEU A 1 89 ? -4.473 -2.063 8.896 1.00 83.31 89 LEU A O 1
ATOM 718 N N . VAL A 1 90 ? -4.158 -0.459 7.357 1.00 82.06 90 VAL A N 1
ATOM 719 C CA . VAL A 1 90 ? -5.201 0.430 7.897 1.00 82.06 90 VAL A CA 1
ATOM 720 C C . VAL A 1 90 ? -6.589 -0.191 7.729 1.00 82.06 90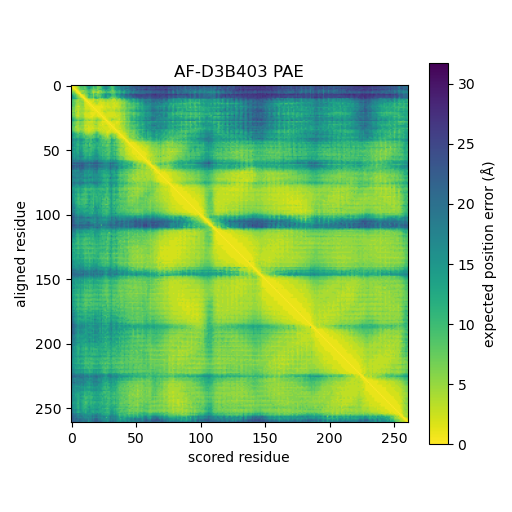 VAL A C 1
ATOM 722 O O . VAL A 1 90 ? -7.402 -0.148 8.654 1.00 82.06 90 VAL A O 1
ATOM 725 N N . LEU A 1 91 ? -6.866 -0.833 6.595 1.00 84.88 91 LEU A N 1
ATOM 726 C CA . LEU A 1 91 ? -8.123 -1.543 6.385 1.00 84.88 91 LEU A CA 1
ATOM 727 C C . LEU A 1 91 ? -8.265 -2.712 7.370 1.00 84.88 91 LEU A C 1
ATOM 729 O O . LEU A 1 91 ? -9.306 -2.852 8.010 1.00 84.88 91 LEU A O 1
ATOM 733 N N . LEU A 1 92 ? -7.211 -3.508 7.568 1.00 84.38 92 LEU A N 1
ATOM 734 C CA . LEU A 1 92 ? -7.186 -4.586 8.559 1.00 84.38 92 LEU A CA 1
ATOM 735 C C . LEU A 1 92 ? -7.415 -4.047 9.977 1.00 84.38 92 LEU A C 1
ATOM 737 O O . LEU A 1 92 ? -8.178 -4.631 10.747 1.00 84.38 92 LEU A O 1
ATOM 741 N N . HIS A 1 93 ? -6.803 -2.907 10.308 1.00 79.69 93 HIS A N 1
ATOM 742 C CA . HIS A 1 93 ? -7.042 -2.199 11.560 1.00 79.69 93 HIS A CA 1
ATOM 743 C C . HIS A 1 93 ? -8.529 -1.868 11.715 1.00 79.69 93 HIS A C 1
ATOM 745 O O . HIS A 1 93 ? -9.101 -2.126 12.770 1.00 79.69 93 HIS A O 1
ATOM 751 N N . TRP A 1 94 ? -9.178 -1.342 10.677 1.00 81.44 94 TRP A N 1
ATOM 752 C CA . TRP A 1 94 ? -10.597 -0.982 10.719 1.00 81.44 94 TRP A CA 1
ATOM 753 C C . TRP A 1 94 ? -11.506 -2.201 10.858 1.00 81.44 94 TRP A C 1
ATOM 755 O O . TRP A 1 94 ? -12.430 -2.184 11.671 1.00 81.44 94 TRP A O 1
ATOM 765 N N . ILE A 1 95 ? -11.212 -3.275 10.125 1.00 8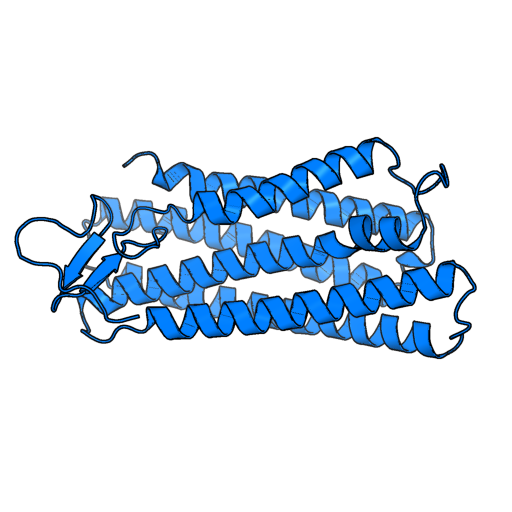4.56 95 ILE A N 1
ATOM 766 C CA . ILE A 1 95 ? -11.900 -4.564 10.247 1.00 84.56 95 ILE A CA 1
ATOM 767 C C . ILE A 1 95 ? -11.777 -5.082 11.684 1.00 84.56 95 ILE A C 1
ATOM 769 O O . ILE A 1 95 ? -12.776 -5.463 12.297 1.00 84.56 95 ILE A O 1
ATOM 773 N N . SER A 1 96 ? -10.569 -5.045 12.249 1.00 78.31 96 SER A N 1
ATOM 774 C CA . SER A 1 96 ? -10.302 -5.463 13.626 1.00 78.31 96 SER A CA 1
ATOM 775 C C . SER A 1 96 ? -11.079 -4.618 14.637 1.00 78.31 96 SER A C 1
ATOM 777 O O . SER A 1 96 ? -11.783 -5.170 15.479 1.00 78.31 96 SER A O 1
ATOM 779 N N . VAL A 1 97 ? -11.055 -3.287 14.508 1.00 75.69 97 VAL A N 1
ATOM 780 C CA . VAL A 1 97 ? -11.815 -2.367 15.371 1.00 75.69 97 VAL A CA 1
ATOM 781 C C . VAL A 1 97 ? -13.316 -2.639 15.273 1.00 75.69 97 VAL A C 1
ATOM 783 O O . VAL A 1 97 ? -13.989 -2.735 16.300 1.00 75.69 97 VAL A O 1
ATOM 786 N N . TYR A 1 98 ? -13.845 -2.814 14.060 1.00 82.75 98 TYR A N 1
ATOM 787 C CA . TYR A 1 98 ? -15.250 -3.148 13.836 1.00 82.75 98 TYR A CA 1
ATOM 788 C C . TYR A 1 98 ? -15.637 -4.451 14.548 1.00 82.75 98 TYR A C 1
ATOM 790 O O . TYR A 1 98 ? -16.623 -4.490 15.290 1.00 82.75 98 TYR A O 1
ATOM 798 N N . HIS A 1 99 ? -14.841 -5.507 14.370 1.00 77.12 99 HIS A N 1
ATOM 799 C CA . HIS A 1 99 ? -15.111 -6.800 14.989 1.00 77.12 99 HIS A CA 1
ATOM 800 C C . HIS A 1 99 ? -14.869 -6.813 16.493 1.00 77.12 99 HIS A C 1
ATOM 802 O O . HIS A 1 99 ? -15.611 -7.493 17.187 1.00 77.12 99 HIS A O 1
ATOM 808 N N . HIS A 1 100 ? -13.915 -6.050 17.019 1.00 71.69 100 HIS A N 1
ATOM 809 C CA . HIS A 1 100 ? -13.705 -5.911 18.458 1.00 71.69 100 HIS A CA 1
ATOM 810 C C . HIS A 1 100 ? -14.895 -5.206 19.121 1.00 71.69 100 HIS A C 1
ATOM 812 O O . HIS A 1 100 ? -15.428 -5.671 20.128 1.00 71.69 100 HIS A O 1
ATOM 818 N N . VAL A 1 101 ? -15.386 -4.115 18.520 1.00 69.75 101 VAL A N 1
ATOM 819 C CA . VAL A 1 101 ? -16.623 -3.459 18.975 1.00 69.75 101 VAL A CA 1
ATOM 820 C C . VAL A 1 101 ? -17.806 -4.437 18.918 1.00 69.75 101 VAL A C 1
ATOM 822 O O . VAL A 1 101 ? -18.667 -4.401 19.794 1.00 69.75 101 VAL A O 1
ATOM 825 N N . PHE A 1 102 ? -17.832 -5.353 17.945 1.00 67.44 102 PHE A N 1
ATOM 826 C CA . PHE A 1 102 ? -18.869 -6.379 17.823 1.00 67.44 102 PHE A CA 1
ATOM 827 C C . PHE A 1 102 ? -18.711 -7.564 18.799 1.00 67.44 102 PHE A C 1
ATOM 829 O O . PHE A 1 102 ? -19.712 -8.055 19.323 1.00 67.44 102 PHE A O 1
ATOM 836 N N . SER A 1 103 ? -17.487 -8.030 19.070 1.00 59.94 103 SER A N 1
ATOM 837 C CA . SER A 1 103 ? -17.235 -9.253 19.851 1.00 59.94 103 SER A CA 1
ATOM 838 C C . SER A 1 103 ? -17.570 -9.079 21.328 1.00 59.94 103 SER A C 1
ATOM 840 O O . SER A 1 103 ? -17.967 -10.048 21.972 1.00 59.94 103 SER A O 1
ATOM 842 N N . THR A 1 104 ? -17.566 -7.839 21.833 1.00 58.91 104 THR A N 1
ATOM 843 C CA . THR A 1 104 ? -18.124 -7.523 23.160 1.00 58.91 104 THR A CA 1
ATOM 844 C C . THR A 1 104 ? -19.585 -7.971 23.326 1.00 58.91 104 THR A C 1
ATOM 846 O O . THR A 1 104 ? -20.049 -8.098 24.454 1.00 58.91 104 THR A O 1
ATOM 849 N N . ARG A 1 105 ? -20.314 -8.262 22.233 1.00 54.88 105 ARG A N 1
ATOM 850 C CA . ARG A 1 105 ? -21.684 -8.812 22.260 1.00 54.88 105 ARG A CA 1
ATOM 851 C C . ARG A 1 105 ? -21.828 -10.233 21.710 1.00 54.88 105 ARG A C 1
ATOM 853 O O . ARG A 1 105 ? -22.890 -10.827 21.861 1.00 54.88 105 ARG A O 1
ATOM 860 N N . CYS A 1 106 ? -20.821 -10.778 21.035 1.00 50.69 106 CYS A N 1
ATOM 861 C CA . CYS A 1 106 ? -20.897 -12.091 20.396 1.00 50.69 106 CYS A CA 1
ATOM 862 C C . CYS A 1 106 ? -19.577 -12.835 20.592 1.00 50.69 106 CYS A C 1
ATOM 864 O O . CYS A 1 106 ? -18.559 -12.439 20.034 1.00 50.69 106 CYS A O 1
ATOM 866 N N . HIS A 1 107 ? -19.615 -13.954 21.320 1.00 52.12 107 HIS A N 1
ATOM 867 C CA . HIS A 1 107 ? -18.473 -14.815 21.670 1.00 52.12 107 HIS A CA 1
ATOM 868 C C . HIS A 1 107 ? -17.730 -15.468 20.478 1.00 52.12 107 HIS A C 1
ATOM 870 O O . HIS A 1 107 ? -16.969 -16.410 20.675 1.00 52.12 107 HIS A O 1
ATOM 876 N N . LYS A 1 108 ? -17.931 -15.021 19.231 1.00 50.84 108 LYS A N 1
ATOM 877 C CA . LYS A 1 108 ? -17.263 -15.590 18.052 1.00 50.84 108 LYS A CA 1
ATOM 878 C C . LYS A 1 108 ? -16.038 -14.766 17.655 1.00 50.84 108 LYS A C 1
ATOM 880 O O . LYS A 1 108 ? -16.137 -13.594 17.298 1.00 50.84 108 LYS A O 1
ATOM 885 N N . ILE A 1 109 ? -14.888 -15.431 17.688 1.00 53.34 109 ILE A N 1
ATOM 886 C CA . ILE A 1 109 ? -13.555 -14.898 17.406 1.00 53.34 109 ILE A CA 1
ATOM 887 C C . ILE A 1 109 ? -13.328 -14.913 15.882 1.00 53.34 109 ILE A C 1
ATOM 889 O O . ILE A 1 109 ? -12.999 -15.945 15.304 1.00 53.34 109 ILE A O 1
ATOM 893 N N . LEU A 1 110 ? -13.531 -13.776 15.206 1.00 56.50 110 LEU A N 1
ATOM 894 C CA . LEU A 1 110 ? -13.323 -13.643 13.748 1.00 56.50 110 LEU A CA 1
ATOM 895 C C . LEU A 1 110 ? -11.891 -13.196 13.368 1.00 56.50 110 LEU A C 1
ATOM 897 O O . LEU A 1 110 ? -11.506 -13.213 12.202 1.00 56.50 110 LEU A O 1
ATOM 901 N N . ILE A 1 111 ? -11.087 -12.810 14.359 1.00 63.69 111 ILE A N 1
ATOM 902 C CA . ILE A 1 111 ? -9.778 -12.157 14.203 1.00 63.69 111 ILE A CA 1
ATOM 903 C C . ILE A 1 111 ? -8.695 -13.031 13.514 1.00 63.69 111 ILE A C 1
ATOM 905 O O . ILE A 1 111 ? -7.928 -12.486 12.719 1.00 63.69 111 ILE A O 1
ATOM 909 N N . PRO A 1 112 ? -8.599 -14.365 13.713 1.00 69.38 112 PRO A N 1
ATOM 910 C CA . PRO A 1 112 ? -7.491 -15.132 13.133 1.00 69.38 112 PRO A CA 1
ATOM 911 C C . PRO A 1 112 ? -7.644 -15.399 11.629 1.00 69.38 112 PRO A C 1
ATOM 913 O O . PRO A 1 112 ? -6.642 -15.602 10.945 1.00 69.38 112 PRO A O 1
ATOM 916 N N . ALA A 1 113 ? -8.868 -15.403 11.091 1.00 77.38 113 ALA A N 1
ATOM 917 C CA . ALA A 1 113 ? -9.097 -15.668 9.670 1.00 77.38 113 ALA A CA 1
ATOM 918 C C . ALA A 1 113 ? -8.687 -14.473 8.794 1.00 77.38 113 ALA A C 1
ATOM 920 O O . ALA A 1 113 ? -8.005 -14.654 7.786 1.00 77.38 113 ALA A O 1
ATOM 921 N N . THR A 1 114 ? -9.034 -13.250 9.206 1.00 78.25 114 THR A N 1
ATOM 922 C CA . THR A 1 114 ? -8.713 -12.023 8.457 1.00 78.25 114 THR A CA 1
ATOM 923 C C . THR A 1 114 ? -7.207 -11.783 8.370 1.00 78.25 114 THR A C 1
ATOM 925 O O . THR A 1 114 ? -6.719 -11.432 7.297 1.00 78.25 114 THR A O 1
ATOM 928 N N . LYS A 1 115 ? -6.449 -12.067 9.441 1.00 76.75 115 LYS A N 1
ATOM 929 C CA . LYS A 1 115 ? -4.975 -12.000 9.428 1.00 76.75 115 LYS A CA 1
ATOM 930 C C . LYS A 1 115 ? -4.366 -12.962 8.399 1.00 76.75 115 LYS A C 1
ATOM 932 O O . LYS A 1 115 ? -3.466 -12.573 7.663 1.00 76.75 115 LYS A O 1
ATOM 937 N N . ARG A 1 116 ? -4.866 -14.201 8.299 1.00 81.62 116 ARG A N 1
ATOM 938 C CA . ARG A 1 116 ? -4.368 -15.176 7.305 1.00 81.62 116 ARG A CA 1
ATOM 939 C C . ARG A 1 116 ? -4.655 -14.726 5.878 1.00 81.62 116 ARG A C 1
ATOM 941 O O . ARG A 1 116 ? -3.760 -14.785 5.043 1.00 81.62 116 ARG A O 1
ATOM 948 N N . VAL A 1 117 ? -5.875 -14.251 5.616 1.00 83.69 117 VAL A N 1
ATOM 949 C CA . VAL A 1 117 ? -6.250 -13.718 4.296 1.00 83.69 117 VAL A CA 1
ATOM 950 C C . VAL A 1 117 ? -5.355 -12.536 3.928 1.00 83.69 117 VAL A C 1
ATOM 952 O O . VAL A 1 117 ? -4.834 -12.502 2.820 1.00 83.69 117 VAL A O 1
ATOM 955 N N . PHE A 1 118 ? -5.106 -11.622 4.869 1.00 84.00 118 PHE A N 1
ATOM 956 C CA . PHE A 1 118 ? -4.185 -10.503 4.675 1.00 84.00 118 PHE A CA 1
ATOM 957 C C . PHE A 1 118 ? -2.782 -10.966 4.284 1.00 84.00 118 PHE A C 1
ATOM 959 O O . PHE A 1 118 ? -2.253 -10.487 3.286 1.00 84.00 118 PHE A O 1
ATOM 966 N N . ILE A 1 119 ? -2.199 -11.913 5.028 1.00 81.50 119 ILE A N 1
ATOM 967 C CA . ILE A 1 119 ? -0.851 -12.420 4.740 1.00 81.50 119 ILE A CA 1
ATOM 968 C C . ILE A 1 119 ? -0.811 -13.012 3.330 1.00 81.50 119 ILE A C 1
ATOM 970 O O . ILE A 1 119 ? 0.059 -12.646 2.550 1.00 81.50 119 ILE A O 1
ATOM 974 N N . VAL A 1 120 ? -1.783 -13.857 2.973 1.00 86.88 120 VAL A N 1
ATOM 975 C CA . VAL A 1 120 ? -1.842 -14.490 1.646 1.00 86.88 120 VAL A CA 1
ATOM 976 C C . VAL A 1 120 ? -1.961 -13.449 0.533 1.00 86.88 120 VAL A C 1
ATOM 978 O O . VAL A 1 120 ? -1.183 -13.489 -0.417 1.00 86.88 120 VAL A O 1
ATOM 981 N N . VAL A 1 121 ? -2.889 -12.495 0.653 1.00 86.56 121 VAL A N 1
ATOM 982 C CA . VAL A 1 121 ? -3.089 -11.437 -0.352 1.00 86.56 121 VAL A CA 1
ATOM 983 C C . VAL A 1 121 ? -1.835 -10.574 -0.491 1.00 86.56 121 VAL A C 1
ATOM 985 O O . VAL A 1 121 ? -1.391 -10.314 -1.607 1.00 86.56 121 VAL A O 1
ATOM 988 N N . ASN A 1 122 ? -1.227 -10.180 0.628 1.00 86.06 122 ASN A N 1
ATOM 989 C CA . ASN A 1 122 ? -0.030 -9.348 0.626 1.00 86.06 122 ASN A CA 1
ATOM 990 C C . ASN A 1 122 ? 1.190 -10.086 0.047 1.00 86.06 122 ASN A C 1
ATOM 992 O O . ASN A 1 122 ? 1.983 -9.497 -0.682 1.00 86.06 122 ASN A O 1
ATOM 996 N N . THR A 1 123 ? 1.328 -11.388 0.315 1.00 86.00 123 THR A N 1
ATOM 997 C CA . THR A 1 123 ? 2.380 -12.219 -0.284 1.00 86.00 123 THR A CA 1
ATOM 998 C C . THR A 1 123 ? 2.183 -12.382 -1.789 1.00 86.00 123 THR A C 1
ATOM 1000 O O . THR A 1 123 ? 3.147 -12.225 -2.533 1.00 86.00 123 THR A O 1
ATOM 1003 N N . ILE A 1 124 ? 0.958 -12.653 -2.254 1.00 88.00 124 ILE A N 1
ATOM 1004 C CA . ILE A 1 124 ? 0.657 -12.744 -3.693 1.00 88.00 124 ILE A CA 1
ATOM 1005 C C . ILE A 1 124 ? 0.989 -11.420 -4.385 1.00 88.00 124 ILE A C 1
ATOM 1007 O O . ILE A 1 124 ? 1.637 -11.427 -5.430 1.00 88.00 124 ILE A O 1
ATOM 1011 N N . TRP A 1 125 ? 0.613 -10.293 -3.774 1.00 88.19 125 TRP A N 1
ATOM 1012 C CA . TRP A 1 125 ? 0.967 -8.971 -4.280 1.00 88.19 125 TRP A CA 1
ATOM 1013 C C . TRP A 1 125 ? 2.477 -8.797 -4.403 1.00 88.19 125 TRP A C 1
ATOM 1015 O O . TRP A 1 125 ? 2.975 -8.423 -5.464 1.00 88.19 125 TRP A O 1
ATOM 1025 N N . LEU A 1 126 ? 3.209 -9.050 -3.316 1.00 88.44 126 LEU A N 1
ATOM 1026 C CA . LEU A 1 126 ? 4.656 -8.872 -3.280 1.00 88.44 126 LEU A CA 1
ATOM 1027 C C . LEU A 1 126 ? 5.339 -9.707 -4.366 1.00 88.44 126 LEU A C 1
ATOM 1029 O O . LEU A 1 126 ? 6.232 -9.214 -5.047 1.00 88.44 126 LEU A O 1
ATOM 1033 N N . LEU A 1 127 ? 4.901 -10.953 -4.555 1.00 89.81 127 LEU A N 1
ATOM 1034 C CA . LEU A 1 127 ? 5.427 -11.822 -5.604 1.00 89.81 127 LEU A CA 1
ATOM 1035 C C . LEU A 1 127 ? 5.122 -11.283 -7.005 1.00 89.81 127 LEU A C 1
ATOM 1037 O O . LEU A 1 127 ? 6.010 -11.306 -7.857 1.00 89.81 127 LEU A O 1
ATOM 1041 N N . ALA A 1 128 ? 3.910 -10.775 -7.243 1.00 87.69 128 ALA A N 1
ATOM 1042 C CA . ALA A 1 128 ? 3.540 -10.174 -8.523 1.00 87.69 128 ALA A CA 1
ATOM 1043 C C . ALA A 1 128 ? 4.407 -8.943 -8.841 1.00 87.69 128 ALA A C 1
ATOM 1045 O O . ALA A 1 128 ? 4.954 -8.845 -9.938 1.00 87.69 128 ALA A O 1
ATOM 1046 N N . GLU A 1 129 ? 4.609 -8.058 -7.863 1.00 88.81 129 GLU A N 1
ATOM 1047 C CA . GLU A 1 129 ? 5.484 -6.887 -7.995 1.00 88.81 129 GLU A CA 1
ATOM 1048 C C . GLU A 1 129 ? 6.935 -7.272 -8.241 1.00 88.81 129 GLU A C 1
ATOM 1050 O O . GLU A 1 129 ? 7.543 -6.803 -9.200 1.00 88.81 129 GLU A O 1
ATOM 1055 N N . LEU A 1 130 ? 7.494 -8.158 -7.416 1.00 90.38 130 LEU A N 1
ATOM 1056 C CA . LEU A 1 130 ? 8.870 -8.618 -7.589 1.00 90.38 130 LEU A CA 1
ATOM 1057 C C . LEU A 1 130 ? 9.072 -9.230 -8.975 1.00 90.38 130 LEU A C 1
ATOM 1059 O O . LEU A 1 130 ? 10.053 -8.912 -9.641 1.00 90.38 130 LEU A O 1
ATOM 1063 N N . THR A 1 131 ? 8.126 -10.054 -9.429 1.00 89.62 131 THR A N 1
ATOM 1064 C CA . THR A 1 131 ? 8.182 -10.675 -10.757 1.00 89.62 131 THR A CA 1
ATOM 1065 C C . THR A 1 131 ? 8.168 -9.616 -11.853 1.00 89.62 131 THR A C 1
ATOM 1067 O O . THR A 1 131 ? 9.044 -9.636 -12.715 1.00 89.62 131 THR A O 1
ATOM 1070 N N . ALA A 1 132 ? 7.242 -8.654 -11.794 1.00 87.88 132 ALA A N 1
ATOM 1071 C CA . ALA A 1 132 ? 7.177 -7.564 -12.761 1.00 87.88 132 ALA A CA 1
ATOM 1072 C C . ALA A 1 132 ? 8.495 -6.773 -12.794 1.00 87.88 132 ALA A C 1
ATOM 1074 O O . ALA A 1 132 ? 9.106 -6.639 -13.852 1.00 87.88 132 ALA A O 1
ATOM 1075 N N . ARG A 1 133 ? 9.003 -6.320 -11.639 1.00 88.88 133 ARG A N 1
ATOM 1076 C CA . ARG A 1 133 ? 10.239 -5.515 -11.557 1.00 88.88 133 ARG A CA 1
ATOM 1077 C C . ARG A 1 133 ? 11.485 -6.268 -12.015 1.00 88.88 133 ARG A C 1
ATOM 1079 O O . ARG A 1 133 ? 12.347 -5.665 -12.654 1.00 88.88 133 ARG A O 1
ATOM 1086 N N . ILE A 1 134 ? 11.581 -7.564 -11.723 1.00 89.56 134 ILE A N 1
ATOM 1087 C CA . ILE A 1 134 ? 12.672 -8.406 -12.226 1.00 89.56 134 ILE A CA 1
ATOM 1088 C C . ILE A 1 134 ? 12.604 -8.496 -13.752 1.00 89.56 134 ILE A C 1
ATOM 1090 O O . ILE A 1 134 ? 13.635 -8.321 -14.398 1.00 89.56 134 ILE A O 1
ATOM 1094 N N . LEU A 1 135 ? 11.415 -8.706 -14.329 1.00 88.56 135 LEU A N 1
ATOM 1095 C CA . LEU A 1 135 ? 11.240 -8.756 -15.784 1.00 88.56 135 LEU A CA 1
ATOM 1096 C C . LEU A 1 135 ? 11.652 -7.432 -16.449 1.00 88.56 135 LEU A C 1
ATOM 1098 O O . LEU A 1 135 ? 12.482 -7.467 -17.356 1.00 88.56 135 LEU A O 1
ATOM 1102 N N . TYR A 1 136 ? 11.203 -6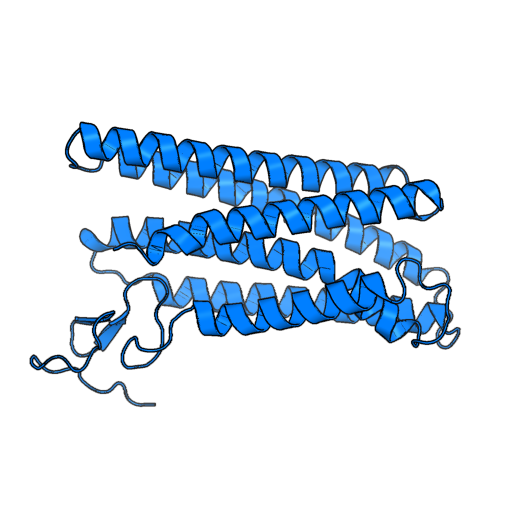.278 -15.934 1.00 85.50 136 TYR A N 1
ATOM 1103 C CA . TYR A 1 136 ? 11.647 -4.965 -16.439 1.00 85.50 136 TYR A CA 1
ATOM 1104 C C . TYR A 1 136 ? 13.167 -4.779 -16.337 1.00 85.50 136 TYR A C 1
ATOM 1106 O O . TYR A 1 136 ? 13.802 -4.284 -17.266 1.00 85.50 136 TYR A O 1
ATOM 1114 N N . GLY A 1 137 ? 13.776 -5.181 -15.217 1.00 86.00 137 GLY A N 1
ATOM 1115 C CA . GLY A 1 137 ? 15.225 -5.069 -15.030 1.00 86.00 137 GLY A CA 1
ATOM 1116 C C . GLY A 1 137 ? 16.034 -5.963 -15.980 1.00 86.00 137 GLY A C 1
ATOM 1117 O O . GLY A 1 137 ? 17.093 -5.557 -16.469 1.00 86.00 137 GLY A O 1
ATOM 1118 N N . LEU A 1 138 ? 15.545 -7.174 -16.265 1.00 87.19 138 LEU A N 1
ATOM 1119 C CA . LEU A 1 138 ? 16.178 -8.108 -17.205 1.00 87.19 138 LEU A CA 1
ATOM 1120 C C . LEU A 1 138 ? 16.093 -7.626 -18.656 1.00 87.19 138 LEU A C 1
ATOM 1122 O O . LEU A 1 138 ? 17.045 -7.796 -19.420 1.00 87.19 138 LEU A O 1
ATOM 1126 N N . GLU A 1 139 ? 14.987 -6.993 -19.027 1.00 85.88 139 GLU A N 1
ATOM 1127 C CA . GLU A 1 139 ? 14.842 -6.390 -20.349 1.00 85.88 139 GLU A CA 1
ATOM 1128 C C . GLU A 1 139 ? 15.730 -5.155 -20.506 1.00 85.88 139 GLU A C 1
ATOM 1130 O O . GLU A 1 139 ? 16.492 -5.054 -21.466 1.00 85.88 139 GLU A O 1
ATOM 1135 N N . GLN A 1 140 ? 15.740 -4.267 -19.507 1.00 84.12 140 GLN A N 1
ATOM 1136 C CA . GLN A 1 140 ? 16.582 -3.068 -19.519 1.00 84.12 140 GLN A CA 1
ATOM 1137 C C . GLN A 1 140 ? 18.085 -3.397 -19.589 1.00 84.12 140 GLN A C 1
ATOM 1139 O O . GLN A 1 140 ? 18.875 -2.607 -20.106 1.00 84.12 140 GLN A O 1
ATOM 1144 N N . SER A 1 141 ? 18.495 -4.568 -19.095 1.00 85.56 141 SER A N 1
ATOM 1145 C CA . SER A 1 141 ? 19.878 -5.055 -19.184 1.00 85.56 141 SER A CA 1
ATOM 1146 C C . SER A 1 141 ? 20.215 -5.753 -20.511 1.00 85.56 141 SER A C 1
ATOM 1148 O O . SER A 1 141 ? 21.326 -6.258 -20.658 1.00 85.56 141 SER A O 1
ATOM 1150 N N . ASN A 1 142 ? 19.301 -5.759 -21.492 1.00 86.25 142 ASN A N 1
ATOM 1151 C CA . ASN A 1 142 ? 19.428 -6.459 -22.778 1.00 86.25 142 ASN A CA 1
ATOM 1152 C C . ASN A 1 142 ? 19.666 -7.978 -22.656 1.00 86.25 142 ASN A C 1
ATOM 1154 O O . ASN A 1 142 ? 20.094 -8.613 -23.621 1.00 86.25 142 ASN A O 1
ATOM 1158 N N . ILE A 1 143 ? 19.395 -8.577 -21.491 1.00 86.44 143 ILE A N 1
ATOM 1159 C CA . ILE A 1 143 ? 19.563 -10.022 -21.267 1.00 86.44 143 ILE A CA 1
ATOM 1160 C C . ILE A 1 143 ? 18.407 -10.791 -21.915 1.00 86.44 143 ILE A C 1
ATOM 1162 O O . ILE A 1 143 ? 18.607 -11.870 -22.472 1.00 86.44 143 ILE A O 1
ATOM 1166 N N . LEU A 1 144 ? 17.201 -10.222 -21.867 1.00 84.81 144 LEU A N 1
ATOM 1167 C CA . LEU A 1 144 ? 15.982 -10.805 -22.414 1.00 84.81 144 LEU A CA 1
ATOM 1168 C C . LEU A 1 144 ? 15.350 -9.809 -23.396 1.00 84.81 144 LEU A C 1
ATOM 1170 O O . LEU A 1 144 ? 14.981 -8.712 -22.996 1.00 84.81 144 LEU A O 1
ATOM 1174 N N . LYS A 1 145 ? 15.230 -10.171 -24.679 1.00 84.25 145 LYS A N 1
ATOM 1175 C CA . LYS A 1 145 ? 14.501 -9.359 -25.669 1.00 84.25 145 LYS A CA 1
ATOM 1176 C C . LYS A 1 145 ? 13.047 -9.803 -25.709 1.00 84.25 145 LYS A C 1
ATOM 1178 O O . LYS A 1 145 ? 12.746 -10.855 -26.275 1.00 84.25 145 LYS A O 1
ATOM 1183 N N . LEU A 1 146 ? 12.170 -9.025 -25.083 1.00 79.69 146 LEU A N 1
ATOM 1184 C CA . LEU A 1 146 ? 10.743 -9.319 -24.967 1.00 79.69 146 LEU A CA 1
ATOM 1185 C C . LEU A 1 146 ? 9.881 -8.199 -25.576 1.00 79.69 146 LEU A C 1
ATOM 1187 O O . LEU A 1 146 ? 8.866 -7.826 -24.999 1.00 79.69 146 LEU A O 1
ATOM 1191 N N . ASP A 1 147 ? 10.251 -7.713 -26.768 1.00 78.44 147 ASP A N 1
ATOM 1192 C CA . ASP A 1 147 ? 9.697 -6.499 -27.404 1.00 78.44 147 ASP A CA 1
ATOM 1193 C C . ASP A 1 147 ? 8.155 -6.405 -27.426 1.00 78.44 147 ASP A C 1
ATOM 1195 O O . ASP A 1 147 ? 7.603 -5.313 -27.362 1.00 78.44 147 ASP A O 1
ATOM 1199 N N . SER A 1 148 ? 7.434 -7.531 -27.506 1.00 79.19 148 SER A N 1
ATOM 1200 C CA . SER A 1 148 ? 5.957 -7.559 -27.465 1.00 79.19 148 SER A CA 1
ATOM 1201 C C . SER A 1 148 ? 5.369 -7.940 -26.102 1.00 79.19 148 SER A C 1
ATOM 1203 O O . SER A 1 148 ? 4.200 -7.670 -25.830 1.00 79.19 148 SER A O 1
ATOM 1205 N N . GLY A 1 149 ? 6.156 -8.579 -25.236 1.00 83.25 149 GLY A N 1
ATOM 1206 C CA . GLY A 1 149 ? 5.697 -9.024 -23.925 1.00 83.25 149 GLY A CA 1
ATOM 1207 C C . GLY A 1 149 ? 5.645 -7.891 -22.905 1.00 83.25 149 GLY A C 1
ATOM 1208 O O . GLY A 1 149 ? 4.761 -7.901 -22.051 1.00 83.25 149 GLY A O 1
ATOM 1209 N N . LEU A 1 150 ? 6.530 -6.895 -23.015 1.00 82.62 150 LEU A N 1
ATOM 1210 C CA . LEU A 1 150 ? 6.582 -5.797 -22.053 1.00 82.62 150 LEU A CA 1
ATOM 1211 C C . LEU A 1 150 ? 5.339 -4.912 -22.100 1.00 82.62 150 LEU A C 1
ATOM 1213 O O . LEU A 1 150 ? 4.755 -4.634 -21.058 1.00 82.62 150 LEU A O 1
ATOM 1217 N N . GLU A 1 151 ? 4.880 -4.538 -23.298 1.00 83.75 151 GLU A N 1
ATOM 1218 C CA . GLU A 1 151 ? 3.675 -3.712 -23.443 1.00 83.75 151 GLU A CA 1
ATOM 1219 C C . GLU A 1 151 ? 2.436 -4.413 -22.866 1.00 83.75 151 GLU A C 1
ATOM 1221 O O . GLU A 1 151 ? 1.568 -3.773 -22.267 1.00 83.75 151 GLU A O 1
ATOM 1226 N N . LEU A 1 152 ? 2.367 -5.743 -22.999 1.00 85.1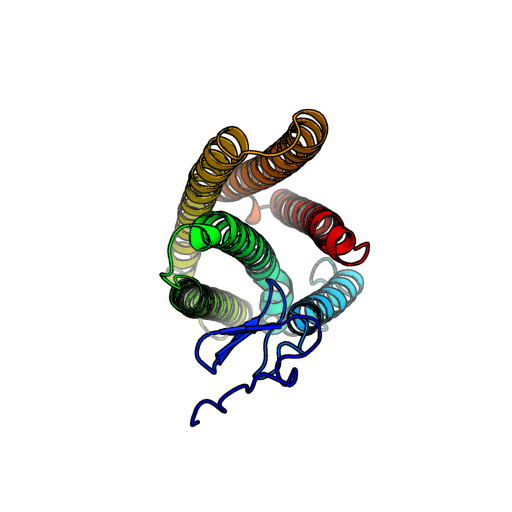9 152 LEU A N 1
ATOM 1227 C CA . LEU A 1 152 ? 1.302 -6.537 -22.395 1.00 85.19 152 LEU A CA 1
ATOM 1228 C C . LEU A 1 152 ? 1.416 -6.558 -20.865 1.00 85.19 152 LEU A C 1
ATOM 1230 O O . LEU A 1 152 ? 0.398 -6.430 -20.187 1.00 85.19 152 LEU A O 1
ATOM 1234 N N . ILE A 1 153 ? 2.626 -6.702 -20.316 1.00 85.69 153 ILE A N 1
ATOM 1235 C CA . ILE A 1 153 ? 2.861 -6.665 -18.864 1.00 85.69 153 ILE A CA 1
ATOM 1236 C C . ILE A 1 153 ? 2.507 -5.283 -18.304 1.00 85.69 153 ILE A C 1
ATOM 1238 O O . ILE A 1 153 ? 1.775 -5.221 -17.318 1.00 85.69 153 ILE A O 1
ATOM 1242 N N . ASP A 1 154 ? 2.937 -4.199 -18.955 1.00 82.56 154 ASP A N 1
ATOM 1243 C CA . ASP A 1 154 ? 2.598 -2.815 -18.596 1.00 82.56 154 ASP A CA 1
ATOM 1244 C C . ASP A 1 154 ? 1.082 -2.611 -18.550 1.00 82.56 154 ASP A C 1
ATOM 1246 O O . ASP A 1 154 ? 0.538 -2.095 -17.568 1.00 82.56 154 ASP A O 1
ATOM 1250 N N . LEU A 1 155 ? 0.382 -3.058 -19.596 1.00 84.56 155 LEU A N 1
ATOM 1251 C CA . LEU A 1 155 ? -1.069 -2.949 -19.682 1.00 84.56 155 LEU A CA 1
ATOM 1252 C C . LEU A 1 155 ? -1.761 -3.754 -18.575 1.00 84.56 155 LEU A C 1
ATOM 1254 O O . LEU A 1 155 ? -2.642 -3.230 -17.889 1.00 84.56 155 LEU A O 1
ATOM 1258 N N . LEU A 1 156 ? -1.369 -5.018 -18.385 1.00 86.94 156 LEU A N 1
ATOM 1259 C CA . LEU A 1 156 ? -1.940 -5.889 -17.355 1.00 86.94 156 LEU A CA 1
ATOM 1260 C C . LEU A 1 156 ? -1.683 -5.340 -15.950 1.00 86.94 156 LEU A C 1
ATOM 1262 O O . LEU A 1 156 ? -2.586 -5.358 -15.114 1.00 86.94 156 LEU A O 1
ATOM 1266 N N . TYR A 1 157 ? -0.485 -4.817 -15.701 1.00 84.62 157 TYR A N 1
ATOM 1267 C CA . TYR A 1 157 ? -0.105 -4.211 -14.432 1.00 84.62 157 TYR A CA 1
ATOM 1268 C C . TYR A 1 157 ? -0.879 -2.910 -14.172 1.00 84.62 157 TYR A C 1
ATOM 1270 O O . TYR A 1 157 ? -1.404 -2.711 -13.075 1.00 84.62 157 TYR A O 1
ATOM 1278 N N . GLY A 1 158 ? -1.051 -2.066 -15.193 1.00 83.06 158 GLY A N 1
ATOM 1279 C CA . GLY A 1 158 ? -1.898 -0.875 -15.119 1.00 83.06 158 GLY A CA 1
ATOM 1280 C C . GLY A 1 158 ? -3.352 -1.218 -14.783 1.00 83.06 158 GLY A C 1
ATOM 1281 O O . GLY A 1 158 ? -3.913 -0.663 -13.837 1.00 83.06 158 GLY A O 1
ATOM 1282 N N . ILE A 1 159 ? -3.950 -2.182 -15.495 1.00 85.62 159 ILE A N 1
ATOM 1283 C CA . ILE A 1 159 ? -5.311 -2.674 -15.213 1.00 85.62 159 ILE A CA 1
ATOM 1284 C C . ILE A 1 159 ? -5.401 -3.216 -13.784 1.00 85.62 159 ILE A C 1
ATOM 1286 O O . ILE A 1 159 ? -6.339 -2.890 -13.055 1.00 85.62 159 ILE A O 1
ATOM 1290 N N . TYR A 1 160 ? -4.418 -4.014 -13.370 1.00 86.69 160 TYR A N 1
ATOM 1291 C CA . TYR A 1 160 ? -4.355 -4.591 -12.034 1.00 86.69 160 TYR A CA 1
ATOM 1292 C C . TYR A 1 160 ? -4.362 -3.519 -10.939 1.00 86.69 160 TYR A C 1
ATOM 1294 O O . TYR A 1 160 ? -5.207 -3.583 -10.043 1.00 86.69 160 TYR A O 1
ATOM 1302 N N . ILE A 1 161 ? -3.495 -2.501 -11.030 1.00 83.75 161 ILE A N 1
ATOM 1303 C CA . ILE A 1 161 ? -3.454 -1.410 -10.044 1.00 83.75 161 ILE A CA 1
ATOM 1304 C C . ILE A 1 161 ? -4.801 -0.689 -9.972 1.00 83.75 161 ILE A C 1
ATOM 1306 O O . ILE A 1 161 ? -5.280 -0.386 -8.879 1.00 83.75 161 ILE A O 1
ATOM 1310 N N . VAL A 1 162 ? -5.436 -0.434 -11.118 1.00 84.56 162 VAL A N 1
ATOM 1311 C CA . VAL A 1 162 ? -6.737 0.245 -11.169 1.00 84.56 162 VAL A CA 1
ATOM 1312 C C . VAL A 1 162 ? -7.823 -0.590 -10.491 1.00 84.56 162 VAL A C 1
ATOM 1314 O O . VAL A 1 162 ? -8.544 -0.075 -9.633 1.00 84.56 162 VAL A O 1
ATOM 1317 N N . VAL A 1 163 ? -7.922 -1.881 -10.821 1.00 88.25 163 VAL A N 1
ATOM 1318 C CA . VAL A 1 163 ? -8.895 -2.804 -10.211 1.00 88.25 163 VAL A CA 1
ATOM 1319 C C . VAL A 1 163 ? -8.705 -2.857 -8.700 1.00 88.25 163 VAL A C 1
ATOM 1321 O O . VAL A 1 163 ? -9.665 -2.713 -7.943 1.00 88.25 163 VAL A O 1
ATOM 1324 N N . VAL A 1 164 ? -7.462 -3.004 -8.254 1.00 85.38 164 VAL A N 1
ATOM 1325 C CA . VAL A 1 164 ? -7.116 -3.014 -6.834 1.00 85.38 164 VAL A CA 1
ATOM 1326 C C . VAL A 1 164 ? -7.512 -1.698 -6.172 1.00 85.38 164 VAL A C 1
ATOM 1328 O O . VAL A 1 164 ? -8.116 -1.712 -5.098 1.00 85.38 164 VAL A O 1
ATOM 1331 N N . GLY A 1 165 ? -7.203 -0.572 -6.816 1.00 83.06 165 GLY A N 1
ATOM 1332 C CA . GLY A 1 165 ? -7.580 0.764 -6.371 1.00 83.06 165 GLY A CA 1
ATOM 1333 C C . GLY A 1 165 ? -9.075 0.854 -6.062 1.00 83.06 165 GLY A C 1
ATOM 1334 O O . GLY A 1 165 ? -9.493 1.215 -4.957 1.00 83.06 165 GLY A O 1
ATOM 1335 N N . PHE A 1 166 ? -9.903 0.427 -7.012 1.00 85.00 166 PHE A N 1
ATOM 1336 C CA . PHE A 1 166 ? -11.352 0.401 -6.829 1.00 85.00 166 PHE A CA 1
ATOM 1337 C C . PHE A 1 166 ? -11.801 -0.541 -5.710 1.00 85.00 166 PHE A C 1
ATOM 1339 O O . PHE A 1 166 ? -12.653 -0.162 -4.903 1.00 85.00 166 PHE A O 1
ATOM 1346 N N . VAL A 1 167 ? -11.214 -1.737 -5.616 1.00 87.31 167 VAL A N 1
ATOM 1347 C CA . VAL A 1 167 ? -11.542 -2.713 -4.567 1.00 87.31 167 VAL A CA 1
ATOM 1348 C C . VAL A 1 167 ? -11.238 -2.151 -3.175 1.00 87.31 167 VAL A C 1
ATOM 1350 O O . VAL A 1 167 ? -12.089 -2.224 -2.287 1.00 87.31 167 VAL A O 1
ATOM 1353 N N . PHE A 1 168 ? -10.075 -1.528 -2.976 1.00 85.00 168 PHE A N 1
ATOM 1354 C CA . PHE A 1 168 ? -9.740 -0.878 -1.706 1.00 85.00 168 PHE A CA 1
ATOM 1355 C C . PHE A 1 168 ? -10.680 0.278 -1.379 1.00 85.00 168 PHE A C 1
ATOM 1357 O O . PHE A 1 168 ? -11.187 0.341 -0.258 1.00 85.00 168 PHE A O 1
ATOM 1364 N N . SER A 1 169 ? -10.962 1.151 -2.351 1.00 84.62 169 SER A N 1
ATOM 1365 C CA . SER A 1 169 ? -11.917 2.255 -2.176 1.00 84.62 169 SER A CA 1
ATOM 1366 C C . SER A 1 169 ? -13.278 1.742 -1.710 1.00 84.62 169 SER A C 1
ATOM 1368 O O . SER A 1 169 ? -13.867 2.273 -0.766 1.00 84.62 169 SER A O 1
ATOM 1370 N N . PHE A 1 170 ? -13.761 0.670 -2.342 1.00 87.06 170 PHE A N 1
ATOM 1371 C CA . PHE A 1 170 ? -15.017 0.029 -1.982 1.00 87.06 170 PHE A CA 1
ATOM 1372 C C . PHE A 1 170 ? -14.981 -0.514 -0.549 1.00 87.06 170 PHE A C 1
ATOM 1374 O O . PHE A 1 170 ? -15.885 -0.226 0.239 1.00 87.06 170 PHE A O 1
ATOM 1381 N N . PHE A 1 171 ? -13.924 -1.233 -0.162 1.00 87.00 171 PHE A N 1
ATOM 1382 C CA . PHE A 1 171 ? -13.802 -1.758 1.198 1.00 87.00 171 PHE A CA 1
ATOM 1383 C C . PHE A 1 171 ? -13.705 -0.660 2.260 1.00 87.00 171 PHE A C 1
ATOM 1385 O O . PHE A 1 171 ? -14.358 -0.778 3.299 1.00 87.00 171 PHE A O 1
ATOM 1392 N N . PHE A 1 172 ? -12.958 0.419 2.014 1.00 84.69 172 PHE A N 1
ATOM 1393 C CA . PHE A 1 172 ? -12.905 1.558 2.934 1.00 84.69 172 PHE A CA 1
ATOM 1394 C C . PHE A 1 172 ? -14.272 2.216 3.106 1.00 84.69 172 PHE A C 1
ATOM 1396 O O . PHE A 1 172 ? -14.670 2.519 4.232 1.00 84.69 172 PHE A O 1
ATOM 1403 N N . MET A 1 173 ? -15.026 2.372 2.018 1.00 85.69 173 MET A N 1
ATOM 1404 C CA . MET A 1 173 ? -16.381 2.917 2.057 1.00 85.69 173 MET A CA 1
ATOM 1405 C C . MET A 1 173 ? -17.333 2.020 2.859 1.00 85.69 173 MET A C 1
ATOM 1407 O O . MET A 1 173 ? -18.048 2.507 3.739 1.00 85.69 173 MET A O 1
ATOM 1411 N N . VAL A 1 174 ? -17.318 0.707 2.603 1.00 88.69 174 VAL A N 1
ATOM 1412 C CA . VAL A 1 174 ? -18.165 -0.271 3.303 1.00 88.69 174 VAL A CA 1
ATOM 1413 C C . VAL A 1 174 ? -17.809 -0.335 4.787 1.00 88.69 174 VAL A C 1
ATOM 1415 O O . VAL A 1 174 ? -18.681 -0.129 5.633 1.00 88.69 174 VAL A O 1
ATOM 1418 N N . TYR A 1 175 ? -16.542 -0.569 5.135 1.00 86.81 175 TYR A N 1
ATOM 1419 C CA . TYR A 1 175 ? -16.133 -0.689 6.537 1.00 86.81 175 TYR A CA 1
ATOM 1420 C C . TYR A 1 175 ? -16.230 0.638 7.289 1.00 86.81 175 TYR A C 1
ATOM 1422 O O . TYR A 1 175 ? -16.670 0.642 8.438 1.00 86.81 175 TYR A O 1
ATOM 1430 N N . GLY A 1 176 ? -15.914 1.766 6.648 1.00 85.31 176 GLY A N 1
ATOM 1431 C CA . GLY A 1 176 ? -16.126 3.094 7.222 1.00 85.31 176 GLY A CA 1
ATOM 1432 C C . GLY A 1 176 ? -17.597 3.330 7.575 1.00 85.31 176 GLY A C 1
ATOM 1433 O O . GLY A 1 176 ? -17.907 3.727 8.701 1.00 85.31 176 GLY A O 1
ATOM 1434 N N . SER A 1 177 ? -18.513 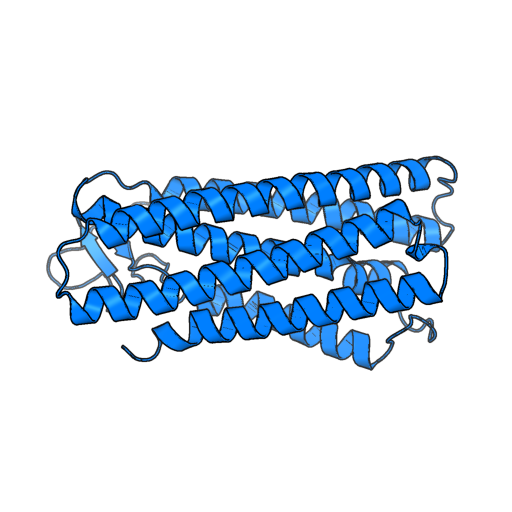2.984 6.664 1.00 86.62 177 SER A N 1
ATOM 1435 C CA . SER A 1 177 ? -19.963 3.088 6.887 1.00 86.62 177 SER A CA 1
ATOM 1436 C C . SER A 1 177 ? -20.453 2.143 7.989 1.00 86.62 177 SER A C 1
ATOM 1438 O O . SER A 1 177 ? -21.254 2.531 8.841 1.00 86.62 177 SER A O 1
ATOM 1440 N N . LEU A 1 178 ? -19.950 0.907 8.027 1.00 88.44 178 LEU A N 1
ATOM 1441 C CA . LEU A 1 178 ? -20.309 -0.069 9.057 1.00 88.44 178 LEU A CA 1
ATOM 1442 C C . LEU A 1 178 ? -19.847 0.371 10.452 1.00 88.44 178 LEU A C 1
ATOM 1444 O O . LEU A 1 178 ? -20.621 0.289 11.410 1.00 88.44 178 LEU A O 1
ATOM 1448 N N . ILE A 1 179 ? -18.617 0.875 10.579 1.00 85.62 179 ILE A N 1
ATOM 1449 C CA . ILE A 1 179 ? -18.108 1.416 11.845 1.00 85.62 179 ILE A CA 1
ATOM 1450 C C . ILE A 1 179 ? -18.941 2.629 12.269 1.00 85.62 179 ILE A C 1
ATOM 1452 O O . ILE A 1 179 ? -19.317 2.735 13.438 1.00 85.62 179 ILE A O 1
ATOM 1456 N N . PHE A 1 180 ? -19.280 3.510 11.328 1.00 84.94 180 PHE A N 1
ATOM 1457 C CA . PHE A 1 180 ? -20.115 4.680 11.582 1.00 84.94 180 PHE A CA 1
ATOM 1458 C C . PHE A 1 180 ? -21.480 4.301 12.168 1.00 84.94 180 PHE A C 1
ATOM 1460 O O . PHE A 1 180 ? -21.856 4.801 13.234 1.00 84.94 180 PHE A O 1
ATOM 1467 N N . VAL A 1 181 ? -22.200 3.378 11.518 1.00 87.19 181 VAL A N 1
ATOM 1468 C CA . VAL A 1 181 ? -23.506 2.893 11.995 1.00 87.19 181 VAL A CA 1
ATOM 1469 C C . VAL A 1 181 ? -23.369 2.287 13.392 1.00 87.19 181 VAL A C 1
ATOM 1471 O O . VAL A 1 181 ? -24.164 2.583 14.281 1.00 87.19 181 VAL A O 1
ATOM 1474 N N . ARG A 1 182 ? -22.310 1.510 13.640 1.00 85.06 182 ARG A N 1
ATOM 1475 C CA . ARG A 1 182 ? -22.099 0.872 14.947 1.00 85.06 182 ARG A CA 1
ATOM 1476 C C . ARG A 1 182 ? -21.774 1.847 16.064 1.00 85.06 182 ARG A C 1
ATOM 1478 O O . ARG A 1 182 ? -22.326 1.714 17.154 1.00 85.06 182 ARG A O 1
ATOM 1485 N N . ILE A 1 183 ? -20.913 2.830 15.819 1.00 81.19 183 ILE A N 1
ATOM 1486 C CA . ILE A 1 183 ? -20.614 3.862 16.818 1.00 81.19 183 ILE A CA 1
ATOM 1487 C C . ILE A 1 183 ? -21.884 4.651 17.136 1.00 81.19 183 ILE A C 1
ATOM 1489 O O . ILE A 1 183 ? -22.133 4.952 18.306 1.00 81.19 183 ILE A O 1
ATOM 1493 N N . ARG A 1 184 ? -22.721 4.929 16.127 1.00 84.31 184 ARG A N 1
ATOM 1494 C CA . ARG A 1 184 ? -24.022 5.582 16.313 1.00 84.31 184 ARG A CA 1
ATOM 1495 C C . ARG A 1 184 ? -24.975 4.769 17.193 1.00 84.31 184 ARG A C 1
ATOM 1497 O O . ARG A 1 184 ? -25.726 5.380 17.947 1.00 84.31 184 ARG A O 1
ATOM 1504 N N . ASP A 1 185 ? -24.898 3.445 17.194 1.00 85.56 185 ASP A N 1
ATOM 1505 C CA . ASP A 1 185 ? -25.780 2.594 18.008 1.00 85.56 185 ASP A CA 1
ATOM 1506 C C . ASP A 1 185 ? -25.186 2.236 19.389 1.00 85.56 185 ASP A C 1
ATOM 1508 O O . ASP A 1 185 ? -25.878 1.705 20.260 1.00 85.56 185 ASP A O 1
ATOM 1512 N N . ALA A 1 186 ? -23.907 2.534 19.631 1.00 82.19 186 ALA A N 1
ATOM 1513 C CA . ALA A 1 186 ? -23.250 2.245 20.903 1.00 82.19 186 ALA A CA 1
ATOM 1514 C C . ALA A 1 186 ? -23.729 3.169 22.045 1.00 82.19 186 ALA A C 1
ATOM 1516 O O . ALA A 1 186 ? -23.913 4.381 21.856 1.00 82.19 186 ALA A O 1
ATOM 1517 N N . GLN A 1 187 ? -23.891 2.595 23.245 1.00 84.31 187 GLN A N 1
ATOM 1518 C CA . GLN A 1 187 ? -24.303 3.288 24.473 1.00 84.31 187 GLN A CA 1
ATOM 1519 C C . GLN A 1 187 ? -23.104 3.944 25.178 1.00 84.31 187 GLN A C 1
ATOM 1521 O O . GLN A 1 187 ? -22.692 3.534 26.256 1.00 84.31 187 GLN A O 1
ATOM 1526 N N . PHE A 1 188 ? -22.516 4.955 24.544 1.00 81.44 188 PHE A N 1
ATOM 1527 C CA . PHE A 1 188 ? -21.519 5.823 25.177 1.00 81.44 188 PHE A CA 1
ATOM 1528 C C . PHE A 1 188 ? -22.158 7.134 25.638 1.00 81.44 188 PHE A C 1
ATOM 1530 O O . PHE A 1 188 ? -23.159 7.574 25.066 1.00 81.44 188 PHE A O 1
ATOM 1537 N N . GLU A 1 189 ? -21.537 7.806 26.612 1.00 88.12 189 GLU A N 1
ATOM 1538 C CA . GLU A 1 189 ? -21.871 9.194 26.939 1.00 88.12 189 GLU A CA 1
ATOM 1539 C C . GLU A 1 189 ? -21.874 10.067 25.679 1.00 88.12 189 GLU A C 1
ATOM 1541 O O . GLU A 1 189 ? -20.939 10.027 24.870 1.00 88.12 189 GLU A O 1
ATOM 1546 N N . LYS A 1 190 ? -22.911 10.903 25.540 1.00 89.12 190 LYS A N 1
ATOM 1547 C CA . LYS A 1 190 ? -23.151 11.737 24.352 1.00 89.12 190 LYS A CA 1
ATOM 1548 C C . LYS A 1 190 ? -21.914 12.552 23.944 1.00 89.12 190 LYS A C 1
ATOM 1550 O O . LYS A 1 190 ? -21.548 12.547 22.773 1.00 89.12 190 LYS A O 1
ATOM 1555 N N . LYS A 1 191 ? -21.224 13.172 24.913 1.00 88.00 191 LYS A N 1
ATOM 1556 C CA . LYS A 1 191 ? -20.018 13.991 24.675 1.00 88.00 191 LYS A CA 1
ATOM 1557 C C . LYS A 1 191 ? -18.837 13.170 24.147 1.00 88.00 191 LYS A C 1
ATOM 1559 O O . LYS A 1 191 ? -18.154 13.585 23.212 1.00 88.00 191 LYS A O 1
ATOM 1564 N N . THR A 1 192 ? -18.593 11.995 24.725 1.00 82.56 192 THR A N 1
ATOM 1565 C CA . THR A 1 192 ? -17.503 11.102 24.300 1.00 82.56 192 THR A CA 1
ATOM 1566 C C . THR A 1 192 ? -17.771 10.549 22.906 1.00 82.56 192 THR A C 1
ATOM 1568 O O . THR A 1 192 ? -16.873 10.528 22.062 1.00 82.56 192 THR A O 1
ATOM 1571 N N . LYS A 1 193 ? -19.024 10.175 22.641 1.00 81.12 193 LYS A N 1
ATOM 1572 C CA . LYS A 1 193 ? -19.481 9.678 21.345 1.00 81.12 193 LYS A CA 1
ATOM 1573 C C . LYS A 1 193 ? -19.282 10.702 20.235 1.00 81.12 193 LYS A C 1
ATOM 1575 O O . LYS A 1 193 ? -18.670 10.371 19.227 1.00 81.12 193 LYS A O 1
ATOM 1580 N N . GLU A 1 194 ? -19.712 11.942 20.448 1.00 85.31 194 GLU A N 1
ATOM 1581 C CA . GLU A 1 194 ? -19.540 13.037 19.486 1.00 85.31 194 GLU A CA 1
ATOM 1582 C C . GLU A 1 194 ? -18.055 13.297 19.189 1.00 85.31 194 GLU A C 1
ATOM 1584 O O . GLU A 1 194 ? -17.643 13.352 18.032 1.00 85.31 194 GLU A O 1
ATOM 1589 N N . LYS A 1 195 ? -17.202 13.317 20.222 1.00 85.69 195 LYS A N 1
ATOM 1590 C CA . LYS A 1 195 ? -15.752 13.503 20.053 1.00 85.69 195 LYS A CA 1
ATOM 1591 C C . LYS A 1 195 ? -15.085 12.358 19.282 1.00 85.69 195 LYS A C 1
ATOM 1593 O O . LYS A 1 195 ? -14.164 12.606 18.503 1.00 85.69 195 LYS A O 1
ATOM 1598 N N . VAL A 1 196 ? -15.490 11.108 19.517 1.00 81.56 196 VAL A N 1
ATOM 1599 C CA . VAL A 1 196 ? -14.978 9.943 18.772 1.00 81.56 196 VAL A CA 1
ATOM 1600 C C . VAL A 1 196 ? -15.470 9.979 17.329 1.00 81.56 196 VAL A C 1
ATOM 1602 O O . VAL A 1 196 ? -14.678 9.767 16.414 1.00 81.56 196 VAL A O 1
ATOM 1605 N N . PHE A 1 197 ? -16.741 10.310 17.135 1.00 81.88 197 PHE A N 1
ATOM 1606 C CA . PHE A 1 197 ? -17.400 10.361 15.841 1.00 81.88 197 PHE A CA 1
ATOM 1607 C C . PHE A 1 197 ? -16.797 11.413 14.908 1.00 81.88 197 PHE A C 1
ATOM 1609 O O . PHE A 1 197 ? -16.406 11.078 13.791 1.00 81.88 197 PHE A O 1
ATOM 1616 N N . THR A 1 198 ? -16.642 12.656 15.372 1.00 83.88 198 THR A N 1
ATOM 1617 C CA . THR A 1 198 ? -16.040 13.735 14.571 1.00 83.88 198 THR A CA 1
ATOM 1618 C C . THR A 1 198 ? -14.616 13.376 14.160 1.00 83.88 198 THR A C 1
ATOM 1620 O O . THR A 1 198 ? -14.227 13.562 13.011 1.00 83.88 198 THR A O 1
ATOM 1623 N N . LYS A 1 199 ? -13.844 12.780 15.076 1.00 83.56 199 LYS A N 1
ATOM 1624 C CA . LYS A 1 199 ? -12.468 12.357 14.792 1.00 83.56 199 LYS A CA 1
ATOM 1625 C C . LYS A 1 199 ? -12.396 11.205 13.799 1.00 83.56 199 LYS A C 1
ATOM 1627 O O . LYS A 1 199 ? -11.566 11.248 12.901 1.00 83.56 199 LYS A O 1
ATOM 1632 N N . LEU A 1 200 ? -13.223 10.176 13.970 1.00 81.12 200 LEU A N 1
ATOM 1633 C CA . LEU A 1 200 ? -13.223 9.041 13.055 1.00 81.12 200 LEU A CA 1
ATOM 1634 C C . LEU A 1 200 ? -13.670 9.479 11.661 1.00 81.12 200 LEU A C 1
ATOM 1636 O O . LEU A 1 200 ? -13.005 9.145 10.693 1.00 81.12 200 LEU A O 1
ATOM 1640 N N . THR A 1 201 ? -14.739 10.271 11.570 1.00 82.50 201 THR A N 1
ATOM 1641 C CA . THR A 1 201 ? -15.238 10.798 10.292 1.00 82.50 201 THR A CA 1
ATOM 1642 C C . THR A 1 201 ? -14.163 11.621 9.589 1.00 82.50 201 THR A C 1
ATOM 1644 O O . THR A 1 201 ? -13.952 11.448 8.394 1.00 82.50 201 THR A O 1
ATOM 1647 N N . PHE A 1 202 ? -13.426 12.453 10.330 1.00 86.12 202 PHE A N 1
ATOM 1648 C CA . PHE A 1 202 ? -12.299 13.215 9.794 1.00 86.12 202 PHE A CA 1
ATOM 1649 C C . PHE A 1 202 ? -11.192 12.309 9.234 1.00 86.12 202 PHE A C 1
ATOM 1651 O O . PHE A 1 202 ? -10.782 12.499 8.094 1.00 86.12 202 PHE A O 1
ATOM 1658 N N . ILE A 1 203 ? -10.765 11.287 9.989 1.00 83.56 203 ILE A N 1
ATOM 1659 C CA . ILE A 1 203 ? -9.742 10.324 9.538 1.00 83.56 203 ILE A CA 1
ATOM 1660 C C . ILE A 1 203 ? -10.223 9.560 8.300 1.00 83.56 203 ILE A C 1
ATOM 1662 O O . ILE A 1 203 ? -9.495 9.477 7.318 1.00 83.56 203 ILE A O 1
ATOM 1666 N N . VAL A 1 204 ? -11.451 9.034 8.327 1.00 81.44 204 VAL A N 1
ATOM 1667 C CA . VAL A 1 204 ? -12.047 8.283 7.210 1.00 81.44 204 VAL A CA 1
ATOM 1668 C C . VAL A 1 204 ? -12.119 9.150 5.959 1.00 81.44 204 VAL A C 1
ATOM 1670 O O . VAL A 1 204 ? -11.782 8.687 4.873 1.00 81.44 204 VAL A O 1
ATOM 1673 N N . THR A 1 205 ? -12.534 10.408 6.112 1.00 83.56 205 THR A N 1
ATOM 1674 C CA . THR A 1 205 ? -12.660 11.352 4.998 1.00 83.56 205 THR A CA 1
ATOM 1675 C C . THR A 1 205 ? -11.296 11.648 4.396 1.00 83.56 205 THR A C 1
ATOM 1677 O O . THR A 1 205 ? -11.139 11.494 3.191 1.00 83.56 205 THR A O 1
ATOM 1680 N N . ILE A 1 206 ? -10.305 12.006 5.219 1.00 85.88 206 ILE A N 1
ATOM 1681 C CA . ILE A 1 206 ? -8.945 12.282 4.738 1.00 85.88 206 ILE A CA 1
ATOM 1682 C C . ILE A 1 206 ? -8.381 11.070 4.005 1.00 85.88 206 ILE A C 1
ATOM 1684 O O . ILE A 1 206 ? -7.984 11.206 2.855 1.00 85.88 206 ILE A O 1
ATOM 1688 N N . LEU A 1 207 ? -8.448 9.889 4.619 1.00 82.81 207 LEU A N 1
ATOM 1689 C CA . LEU A 1 207 ? -7.885 8.669 4.051 1.00 82.81 207 LEU A CA 1
ATOM 1690 C C . LEU A 1 207 ? -8.574 8.264 2.737 1.00 82.81 207 LEU A C 1
ATOM 1692 O O . LEU A 1 207 ? -7.928 7.814 1.796 1.00 82.81 207 LEU A O 1
ATOM 1696 N N . SER A 1 208 ? -9.893 8.464 2.647 1.00 82.62 208 SER A N 1
ATOM 1697 C CA . SER A 1 208 ? -10.646 8.211 1.412 1.00 82.62 208 SER A CA 1
ATOM 1698 C C . SER A 1 208 ? -10.274 9.206 0.313 1.00 82.62 208 SER A C 1
ATOM 1700 O O . SER A 1 208 ? -10.144 8.819 -0.845 1.00 82.62 208 SER A O 1
ATOM 1702 N N . TRP A 1 209 ? -10.079 10.481 0.660 1.00 85.50 209 TRP A N 1
ATOM 1703 C CA . TRP A 1 209 ? -9.664 11.514 -0.288 1.00 85.50 209 TRP A CA 1
ATOM 1704 C C . TRP A 1 209 ? -8.239 11.294 -0.790 1.00 85.50 209 TRP A C 1
ATOM 1706 O O . TRP A 1 209 ? -8.009 11.381 -1.994 1.00 85.50 209 TRP A O 1
ATOM 1716 N N . THR A 1 210 ? -7.293 10.977 0.094 1.00 85.62 210 THR A N 1
ATOM 1717 C CA . THR A 1 210 ? -5.899 10.726 -0.300 1.00 85.62 210 THR A CA 1
ATOM 1718 C C . THR A 1 210 ? -5.803 9.498 -1.192 1.00 85.62 210 THR A C 1
ATOM 1720 O O . THR A 1 210 ? -5.168 9.558 -2.245 1.00 85.62 210 THR A O 1
ATOM 1723 N N . PHE A 1 211 ? -6.544 8.440 -0.860 1.00 82.19 211 PHE A N 1
ATOM 1724 C CA . PHE A 1 211 ? -6.648 7.245 -1.690 1.00 82.19 211 PHE A CA 1
ATOM 1725 C C . PHE A 1 211 ? -7.296 7.516 -3.061 1.00 82.19 211 PHE A C 1
ATOM 1727 O O . PHE A 1 211 ? -6.811 7.039 -4.092 1.00 82.19 211 PHE A O 1
ATOM 1734 N N . LEU A 1 212 ? -8.382 8.297 -3.099 1.00 83.62 212 LEU A N 1
ATOM 1735 C CA . LEU A 1 212 ? -9.068 8.658 -4.342 1.00 83.62 212 LEU A CA 1
ATOM 1736 C C . LEU A 1 212 ? -8.148 9.468 -5.262 1.00 83.62 212 LEU A C 1
ATOM 1738 O O . LEU A 1 212 ? -8.023 9.147 -6.443 1.00 83.62 212 LEU A O 1
ATOM 1742 N N . VAL A 1 213 ? -7.479 10.488 -4.719 1.00 86.69 213 VAL A N 1
ATOM 1743 C CA . VAL A 1 213 ? -6.536 11.326 -5.474 1.00 86.69 213 VAL A CA 1
ATOM 1744 C C . VAL A 1 213 ? -5.355 10.492 -5.976 1.00 86.69 213 VAL A C 1
ATOM 1746 O O . VAL A 1 213 ? -4.956 10.656 -7.130 1.00 86.69 213 VAL A O 1
ATOM 1749 N N . ALA A 1 214 ? -4.845 9.554 -5.172 1.00 84.06 214 ALA A N 1
ATOM 1750 C CA . ALA A 1 214 ? -3.822 8.602 -5.604 1.00 84.06 214 ALA A CA 1
ATOM 1751 C C . ALA A 1 214 ? -4.291 7.734 -6.775 1.00 84.06 214 ALA A C 1
ATOM 1753 O O . ALA A 1 214 ? -3.624 7.674 -7.808 1.00 84.06 214 ALA A O 1
ATOM 1754 N N . THR A 1 215 ? -5.474 7.132 -6.656 1.00 81.94 215 THR A N 1
ATOM 1755 C CA . THR A 1 215 ? -6.040 6.260 -7.695 1.00 81.94 215 THR A CA 1
ATOM 1756 C C . THR A 1 215 ? -6.280 7.024 -8.996 1.00 81.94 215 THR A C 1
ATOM 1758 O O . THR A 1 215 ? -5.879 6.560 -10.061 1.00 81.94 215 THR A O 1
ATOM 1761 N N . ILE A 1 216 ? -6.868 8.224 -8.925 1.00 86.69 216 ILE A N 1
ATOM 1762 C CA . ILE A 1 216 ? -7.082 9.084 -10.099 1.00 86.69 216 ILE A CA 1
ATOM 1763 C C . ILE A 1 216 ? -5.743 9.463 -10.735 1.00 86.69 216 ILE A C 1
ATOM 1765 O O . ILE A 1 216 ? -5.612 9.393 -11.953 1.00 86.69 216 ILE A O 1
ATOM 1769 N N . SER A 1 217 ? -4.740 9.823 -9.931 1.00 86.31 217 SER A N 1
ATOM 1770 C CA . SER A 1 217 ? -3.421 10.200 -10.451 1.00 86.31 217 SER A CA 1
ATOM 1771 C C . SER A 1 217 ? -2.770 9.043 -11.207 1.00 86.31 217 SER A C 1
ATOM 1773 O O . SER A 1 217 ? -2.274 9.244 -12.313 1.00 86.31 217 SER A O 1
ATOM 1775 N N . VAL A 1 218 ? -2.836 7.824 -10.662 1.00 81.81 218 VAL A N 1
ATOM 1776 C CA . VAL A 1 218 ? -2.337 6.616 -11.335 1.00 81.81 218 VAL A CA 1
ATOM 1777 C C . VAL A 1 218 ? -3.112 6.338 -12.624 1.00 81.81 218 VAL A C 1
ATOM 1779 O O . VAL A 1 218 ? -2.487 6.102 -13.656 1.00 81.81 218 VAL A O 1
ATOM 1782 N N . ILE A 1 219 ? -4.448 6.428 -12.606 1.00 84.12 219 ILE A N 1
ATOM 1783 C CA . ILE A 1 219 ? -5.276 6.256 -13.811 1.00 84.12 219 ILE A CA 1
ATOM 1784 C C . ILE A 1 219 ? -4.859 7.252 -14.895 1.00 84.12 219 ILE A C 1
ATOM 1786 O O . ILE A 1 219 ? -4.658 6.851 -16.038 1.00 84.12 219 ILE A O 1
ATOM 1790 N N . LEU A 1 220 ? -4.690 8.532 -14.550 1.00 87.06 220 LEU A N 1
ATOM 1791 C CA . LEU A 1 220 ? -4.264 9.557 -15.504 1.00 87.06 220 LEU A CA 1
ATOM 1792 C C . LEU A 1 220 ? -2.879 9.236 -16.084 1.00 87.06 220 LEU A C 1
ATOM 1794 O O . LEU A 1 220 ? -2.694 9.310 -17.297 1.00 87.06 220 LEU A O 1
ATOM 1798 N N . ILE A 1 221 ? -1.923 8.827 -15.248 1.00 83.00 221 ILE A N 1
ATOM 1799 C CA . ILE A 1 221 ? -0.572 8.460 -15.699 1.00 83.00 221 ILE A CA 1
ATOM 1800 C C . ILE A 1 221 ? -0.618 7.285 -16.686 1.00 83.00 221 ILE A C 1
ATOM 1802 O O . ILE A 1 221 ? 0.056 7.339 -17.717 1.00 83.00 221 ILE A O 1
ATOM 1806 N N . VAL A 1 222 ? -1.425 6.260 -16.398 1.00 81.44 222 VAL A N 1
ATOM 1807 C CA . VAL A 1 222 ? -1.580 5.076 -17.257 1.00 81.44 222 VAL A CA 1
ATOM 1808 C C . VAL A 1 222 ? -2.285 5.436 -18.568 1.00 81.44 222 VAL A C 1
ATOM 1810 O O . VAL A 1 222 ? -1.770 5.135 -19.641 1.00 81.44 222 VAL A O 1
ATOM 1813 N N . VAL A 1 223 ? -3.427 6.130 -18.509 1.00 83.19 223 VAL A N 1
ATOM 1814 C CA . VAL A 1 223 ? -4.242 6.470 -19.692 1.00 83.19 223 VAL A CA 1
ATOM 1815 C C . VAL A 1 223 ? -3.483 7.362 -20.673 1.00 83.19 223 VAL A C 1
ATOM 1817 O O . VAL A 1 223 ? -3.580 7.170 -21.883 1.00 83.19 223 VAL A O 1
ATOM 1820 N N . PHE A 1 224 ? -2.706 8.323 -20.172 1.00 83.94 224 PHE A N 1
ATOM 1821 C CA . PHE A 1 224 ? -1.954 9.244 -21.024 1.00 83.94 224 PHE A CA 1
ATOM 1822 C C . PHE A 1 224 ? -0.572 8.721 -21.434 1.00 83.94 224 PHE A C 1
ATOM 1824 O O . PHE A 1 224 ? 0.195 9.476 -22.032 1.00 83.94 224 PHE A O 1
ATOM 1831 N N . ASN A 1 225 ? -0.227 7.460 -21.128 1.00 77.44 225 ASN A N 1
ATOM 1832 C CA . ASN A 1 225 ? 1.126 6.921 -21.321 1.00 77.44 225 ASN A CA 1
ATOM 1833 C C . ASN A 1 225 ? 2.207 7.858 -20.748 1.00 77.44 225 ASN A C 1
ATOM 1835 O O . ASN A 1 225 ? 3.288 8.013 -21.323 1.00 77.44 225 ASN A O 1
ATOM 1839 N N . GLY A 1 226 ? 1.915 8.512 -19.617 1.00 74.56 226 GLY A N 1
ATOM 1840 C CA . GLY A 1 226 ? 2.726 9.611 -19.092 1.00 74.56 226 GLY A CA 1
ATOM 1841 C C . GLY A 1 226 ? 4.184 9.206 -18.870 1.00 74.56 226 GLY A C 1
ATOM 1842 O O . GLY A 1 226 ? 5.090 9.998 -19.125 1.00 74.56 226 GLY A O 1
ATOM 1843 N N . GLN A 1 227 ? 4.420 7.946 -18.499 1.00 73.25 227 GLN A N 1
ATOM 1844 C CA . GLN A 1 227 ? 5.758 7.411 -18.244 1.00 73.25 227 GLN A CA 1
ATOM 1845 C C . GLN A 1 227 ? 6.664 7.350 -19.483 1.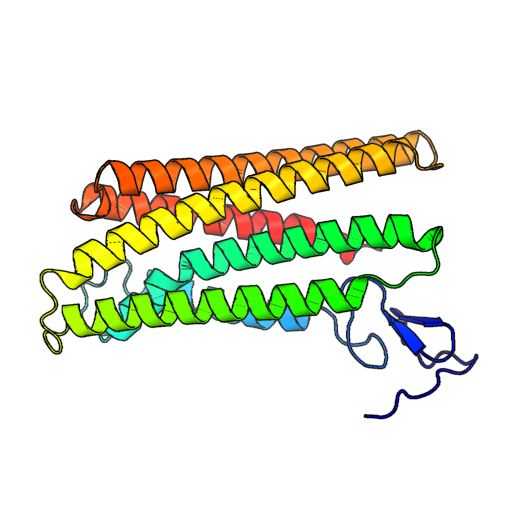00 73.25 227 GLN A C 1
ATOM 1847 O O . GLN A 1 227 ? 7.881 7.350 -19.325 1.00 73.25 227 GLN A O 1
ATOM 1852 N N . LYS A 1 228 ? 6.114 7.375 -20.709 1.00 77.44 228 LYS A N 1
ATOM 1853 C CA . LYS A 1 228 ? 6.927 7.439 -21.939 1.00 77.44 228 LYS A CA 1
ATOM 1854 C C . LYS A 1 228 ? 7.600 8.803 -22.124 1.00 77.44 228 LYS A C 1
ATOM 1856 O O . LYS A 1 228 ? 8.560 8.920 -22.880 1.00 77.44 228 LYS A O 1
ATOM 1861 N N . THR A 1 229 ? 7.107 9.841 -21.446 1.00 82.56 229 THR A N 1
ATOM 1862 C CA . THR A 1 229 ? 7.688 11.187 -21.494 1.00 82.56 229 THR A CA 1
ATOM 1863 C C . THR A 1 229 ? 8.491 11.472 -20.223 1.00 82.56 229 THR A C 1
ATOM 1865 O O . THR A 1 229 ? 8.047 11.108 -19.132 1.00 82.56 229 THR A O 1
ATOM 1868 N N . PRO A 1 230 ? 9.630 12.185 -20.304 1.00 81.25 230 PRO A N 1
ATOM 1869 C CA . PRO A 1 230 ? 10.405 12.545 -19.114 1.00 81.25 230 PRO A CA 1
ATOM 1870 C C . PRO A 1 230 ? 9.578 13.384 -18.130 1.00 81.25 230 PRO A C 1
ATOM 1872 O O . PRO A 1 230 ? 9.680 13.206 -16.919 1.00 81.25 230 PRO A O 1
ATOM 1875 N N . PHE A 1 231 ? 8.701 14.255 -18.641 1.00 81.62 231 PHE A N 1
ATOM 1876 C CA . PHE A 1 231 ? 7.821 15.070 -17.807 1.00 81.62 231 PHE A CA 1
ATOM 1877 C C . PHE A 1 231 ? 6.797 14.221 -17.044 1.00 81.62 231 PHE A C 1
ATOM 1879 O O . PHE A 1 231 ? 6.615 14.407 -15.842 1.00 81.62 231 PHE A O 1
ATOM 1886 N N . GLY A 1 232 ? 6.157 13.255 -17.708 1.00 82.25 232 GLY A N 1
ATOM 1887 C CA . GLY A 1 232 ? 5.206 12.368 -17.044 1.00 82.25 232 GLY A CA 1
ATOM 1888 C C . GLY A 1 232 ? 5.875 11.380 -16.084 1.00 82.25 232 GLY A C 1
ATOM 1889 O O . GLY A 1 232 ? 5.287 11.073 -15.050 1.00 82.25 232 GLY A O 1
ATOM 1890 N N . ALA A 1 233 ? 7.120 10.961 -16.337 1.00 79.75 233 ALA A N 1
ATOM 1891 C CA . ALA A 1 233 ? 7.911 10.191 -15.374 1.00 79.75 233 ALA A CA 1
ATOM 1892 C C . ALA A 1 233 ? 8.211 11.001 -14.098 1.00 79.75 233 ALA A C 1
ATOM 1894 O O . ALA A 1 233 ? 7.978 10.512 -12.991 1.00 79.75 233 ALA A O 1
ATOM 1895 N N . ILE A 1 234 ? 8.640 12.263 -14.235 1.00 82.69 234 ILE A N 1
ATOM 1896 C CA . ILE A 1 234 ? 8.854 13.175 -13.096 1.00 82.69 234 ILE A CA 1
ATOM 1897 C C . ILE A 1 234 ? 7.550 13.396 -12.336 1.00 82.69 234 ILE A C 1
ATOM 1899 O O . ILE A 1 234 ? 7.529 13.298 -11.109 1.00 82.69 234 ILE A O 1
ATOM 1903 N N . PHE A 1 235 ? 6.456 13.662 -13.050 1.00 84.00 235 PHE A N 1
ATOM 1904 C CA . PHE A 1 235 ? 5.148 13.860 -12.439 1.00 84.00 235 PHE A CA 1
ATOM 1905 C C . PHE A 1 235 ? 4.690 12.611 -11.677 1.00 84.00 235 PHE A C 1
ATOM 1907 O O . PHE A 1 235 ? 4.271 12.725 -10.528 1.00 84.00 235 PHE A O 1
ATOM 1914 N N . SER A 1 236 ? 4.845 11.423 -12.268 1.00 81.31 236 SER A N 1
ATOM 1915 C CA . SER A 1 236 ? 4.516 10.138 -11.642 1.00 81.31 236 SER A CA 1
ATOM 1916 C C . SER A 1 236 ? 5.309 9.916 -10.358 1.00 81.31 236 SER A C 1
ATOM 1918 O O . SER A 1 236 ? 4.718 9.639 -9.317 1.00 81.31 236 SER A O 1
ATOM 1920 N N . MET A 1 237 ? 6.632 10.083 -10.407 1.00 79.50 237 MET A N 1
ATOM 1921 C CA . MET A 1 237 ? 7.500 9.930 -9.235 1.00 79.50 237 MET A CA 1
ATOM 1922 C C . MET A 1 237 ? 7.179 10.958 -8.147 1.00 79.50 237 MET A C 1
ATOM 1924 O O . MET A 1 237 ? 7.137 10.616 -6.967 1.00 79.50 237 MET A O 1
ATOM 1928 N N . SER A 1 238 ? 6.902 12.205 -8.535 1.00 84.50 238 SER A N 1
ATOM 1929 C CA . SER A 1 238 ? 6.547 13.278 -7.599 1.00 84.50 238 SER A CA 1
ATOM 1930 C C . SER A 1 238 ? 5.208 13.008 -6.919 1.00 84.50 238 SER A C 1
ATOM 1932 O O . SER A 1 238 ? 5.110 13.098 -5.697 1.00 84.50 238 SER A O 1
ATOM 1934 N N . ALA A 1 239 ? 4.185 12.640 -7.696 1.00 84.62 239 ALA A 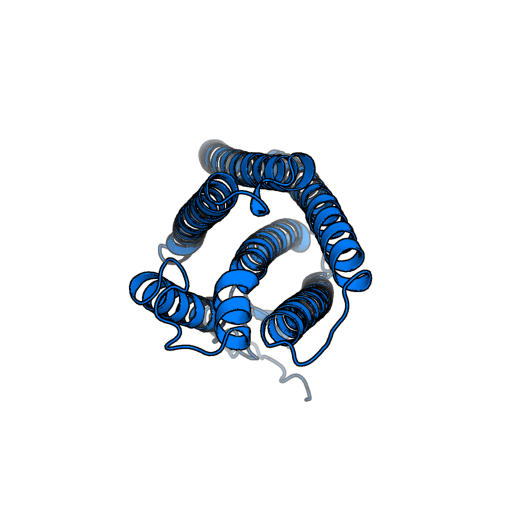N 1
ATOM 1935 C CA . ALA A 1 239 ? 2.865 12.299 -7.182 1.00 84.62 239 ALA A CA 1
ATOM 1936 C C . ALA A 1 239 ? 2.958 11.123 -6.209 1.00 84.62 239 ALA A C 1
ATOM 1938 O O . ALA A 1 239 ? 2.460 11.202 -5.089 1.00 84.62 239 ALA A O 1
ATOM 1939 N N . GLN A 1 240 ? 3.672 10.071 -6.607 1.00 82.38 240 GLN A N 1
ATOM 1940 C CA . GLN A 1 240 ? 3.925 8.918 -5.762 1.00 82.38 240 GLN A CA 1
ATOM 1941 C C . GLN A 1 240 ? 4.595 9.335 -4.449 1.00 82.38 240 GLN A C 1
ATOM 1943 O O . GLN A 1 240 ? 4.042 9.071 -3.390 1.00 82.38 240 GLN A O 1
ATOM 1948 N N . PHE A 1 241 ? 5.708 10.069 -4.491 1.00 82.44 241 PHE A N 1
ATOM 1949 C CA . PHE A 1 241 ? 6.408 10.528 -3.288 1.00 82.44 241 PHE A CA 1
ATOM 1950 C C . PHE A 1 241 ? 5.524 11.380 -2.359 1.00 82.44 241 PHE A C 1
ATOM 1952 O O . PHE A 1 241 ? 5.579 11.232 -1.138 1.00 82.44 241 PHE A O 1
ATOM 1959 N N . ILE A 1 242 ? 4.660 12.231 -2.920 1.00 85.44 242 ILE A N 1
ATOM 1960 C CA . ILE A 1 242 ? 3.676 12.993 -2.140 1.00 85.44 242 ILE A CA 1
ATOM 1961 C C . ILE A 1 242 ? 2.704 12.046 -1.429 1.00 85.44 242 ILE A C 1
ATOM 1963 O O . ILE A 1 242 ? 2.491 12.204 -0.226 1.00 85.44 242 ILE A O 1
ATOM 1967 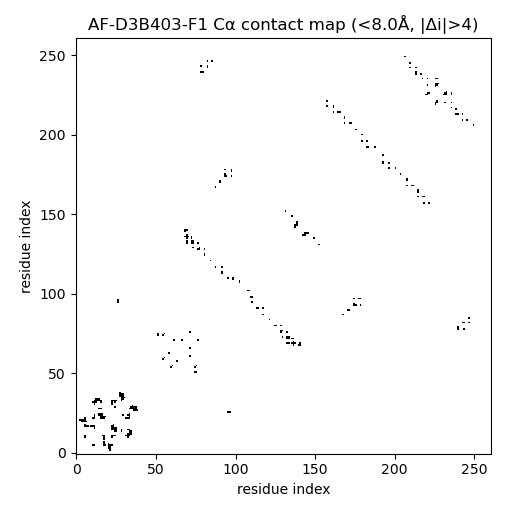N N . PHE A 1 243 ? 2.146 11.051 -2.125 1.00 82.38 243 PHE A N 1
ATOM 1968 C CA . PHE A 1 243 ? 1.245 10.076 -1.498 1.00 82.38 243 PHE A CA 1
ATOM 1969 C C . PHE A 1 243 ? 1.934 9.293 -0.390 1.00 82.38 243 PHE A C 1
ATOM 1971 O O . PHE A 1 243 ? 1.351 9.093 0.671 1.00 82.38 243 PHE A O 1
ATOM 1978 N N . GLU A 1 244 ? 3.186 8.906 -0.600 1.00 79.56 244 GLU A N 1
ATOM 1979 C CA . GLU A 1 244 ? 3.989 8.215 0.401 1.00 79.56 244 GLU A CA 1
ATOM 1980 C C . GLU A 1 244 ? 4.190 9.062 1.664 1.00 79.56 244 GLU A C 1
ATOM 1982 O O . GLU A 1 244 ? 3.964 8.576 2.772 1.00 79.56 244 GLU A O 1
ATOM 1987 N N . ILE A 1 245 ? 4.553 10.342 1.517 1.00 82.69 245 ILE A N 1
ATOM 1988 C CA . ILE A 1 245 ? 4.696 11.266 2.653 1.00 82.69 245 ILE A CA 1
ATOM 1989 C C . ILE A 1 245 ? 3.367 11.433 3.386 1.00 82.69 245 ILE A C 1
ATOM 1991 O O . ILE A 1 245 ? 3.327 11.347 4.616 1.00 82.69 245 ILE A O 1
ATOM 1995 N N . VAL A 1 246 ? 2.284 11.672 2.645 1.00 85.25 246 VAL A N 1
ATOM 1996 C CA . VAL A 1 246 ? 0.948 11.859 3.219 1.00 85.25 246 VAL A CA 1
ATOM 1997 C C . VAL A 1 246 ? 0.534 10.617 4.007 1.00 85.25 246 VAL A C 1
ATOM 1999 O O . VAL A 1 246 ? 0.131 10.742 5.161 1.00 85.25 246 VAL A O 1
ATOM 2002 N N . LEU A 1 247 ? 0.741 9.425 3.449 1.00 78.75 247 LEU A N 1
ATOM 2003 C CA . LEU A 1 247 ? 0.472 8.152 4.117 1.00 78.75 247 LEU A CA 1
ATOM 2004 C C . LEU A 1 247 ? 1.307 7.949 5.372 1.00 78.75 247 LEU A C 1
ATOM 2006 O O . LEU A 1 247 ? 0.781 7.515 6.394 1.00 78.75 247 LEU A O 1
ATOM 2010 N N . ILE A 1 248 ? 2.598 8.271 5.326 1.00 77.88 248 ILE A N 1
ATOM 2011 C CA . ILE A 1 248 ? 3.465 8.184 6.501 1.00 77.88 248 ILE A CA 1
ATOM 2012 C C . ILE A 1 248 ? 2.930 9.100 7.607 1.00 77.88 248 ILE A C 1
ATOM 2014 O O . ILE A 1 248 ? 2.795 8.666 8.752 1.00 77.88 248 ILE A O 1
ATOM 2018 N N . ILE A 1 249 ? 2.574 10.344 7.275 1.00 81.56 249 ILE A N 1
ATOM 2019 C CA . ILE A 1 249 ? 1.999 11.302 8.229 1.00 81.56 249 ILE A CA 1
ATOM 2020 C C . ILE A 1 249 ? 0.671 10.778 8.795 1.00 81.56 249 ILE A C 1
ATOM 2022 O O . ILE A 1 249 ? 0.466 10.827 10.011 1.00 81.56 249 ILE A O 1
ATOM 2026 N N . GLU A 1 250 ? -0.209 10.241 7.948 1.00 77.62 250 GLU A N 1
ATOM 2027 C CA . GLU A 1 250 ? -1.477 9.629 8.362 1.00 77.62 250 GLU A CA 1
ATOM 2028 C C . GLU A 1 250 ? -1.248 8.447 9.310 1.00 77.62 250 GLU A C 1
ATOM 2030 O O . GLU A 1 250 ? -1.855 8.388 10.382 1.00 77.62 250 GLU A O 1
ATOM 2035 N N . MET A 1 251 ? -0.332 7.539 8.969 1.00 74.69 251 MET A N 1
ATOM 2036 C CA . MET A 1 251 ? 0.023 6.400 9.812 1.00 74.69 251 MET A CA 1
ATOM 2037 C C . MET A 1 251 ? 0.581 6.855 11.159 1.00 74.69 251 MET A C 1
ATOM 2039 O O . MET A 1 251 ? 0.148 6.347 12.192 1.00 74.69 251 MET A O 1
ATOM 2043 N N . PHE A 1 252 ? 1.474 7.848 11.187 1.00 75.31 252 PHE A N 1
ATOM 2044 C CA . PHE A 1 252 ? 1.961 8.424 12.442 1.00 75.31 252 PHE A CA 1
ATOM 2045 C C . PHE A 1 252 ? 0.831 9.036 13.265 1.00 75.31 252 PHE A C 1
ATOM 2047 O O . PHE A 1 252 ? 0.787 8.838 14.479 1.00 75.31 252 PHE A O 1
ATOM 2054 N N . TYR A 1 253 ? -0.094 9.756 12.632 1.00 80.38 253 TYR A N 1
ATOM 2055 C CA . TYR A 1 253 ? -1.231 10.357 13.323 1.00 80.38 253 TYR A CA 1
ATOM 2056 C C . TYR A 1 253 ? -2.163 9.296 13.930 1.00 80.38 253 TYR A C 1
ATOM 2058 O O . TYR A 1 253 ? -2.603 9.437 15.077 1.00 80.38 253 TYR A O 1
ATOM 2066 N N . ILE A 1 254 ? -2.429 8.216 13.190 1.00 71.69 254 ILE A N 1
ATOM 2067 C CA . ILE A 1 254 ? -3.263 7.094 13.638 1.00 71.69 254 ILE A CA 1
ATOM 2068 C C . ILE A 1 254 ? -2.567 6.319 14.772 1.00 71.69 254 ILE A C 1
ATOM 2070 O O . ILE A 1 254 ? -3.202 6.041 15.792 1.00 71.69 254 ILE A O 1
ATOM 2074 N N . LEU A 1 255 ? -1.270 6.019 14.632 1.00 66.94 255 LEU A N 1
ATOM 2075 C CA . LEU A 1 255 ? -0.501 5.190 15.571 1.00 66.94 255 LEU A CA 1
ATOM 2076 C C . LEU A 1 255 ? -0.101 5.933 16.855 1.00 66.94 255 LEU A C 1
ATOM 2078 O O . LEU A 1 255 ? -0.283 5.393 17.945 1.00 66.94 255 LEU A O 1
ATOM 2082 N N . LYS A 1 256 ? 0.365 7.190 16.770 1.00 68.50 256 LYS A N 1
ATOM 2083 C CA . LYS A 1 256 ? 0.810 7.992 17.935 1.00 68.50 256 LYS A CA 1
ATOM 2084 C C . LYS A 1 256 ? -0.265 8.112 19.016 1.00 68.50 256 LYS A C 1
ATOM 2086 O O . LYS A 1 256 ? 0.025 8.270 20.197 1.00 68.50 256 LYS A O 1
ATOM 2091 N N . ARG A 1 257 ? -1.535 8.047 18.625 1.00 55.22 257 ARG A N 1
ATOM 2092 C CA . ARG A 1 257 ? -2.663 8.176 19.547 1.00 55.22 257 ARG A CA 1
ATOM 2093 C C . ARG A 1 257 ? -2.796 6.996 20.517 1.00 55.22 257 ARG A C 1
ATOM 2095 O O . ARG A 1 257 ? -3.446 7.163 21.548 1.00 55.22 257 ARG A O 1
ATOM 2102 N N . GLN A 1 258 ? -2.224 5.837 20.202 1.00 54.28 258 GLN A N 1
ATOM 2103 C CA . GLN A 1 258 ? -2.344 4.644 21.040 1.00 54.28 258 GLN A CA 1
ATOM 2104 C C . GLN A 1 258 ? -1.339 4.594 22.195 1.00 54.28 258 GLN A C 1
ATOM 2106 O O . GLN A 1 258 ? -1.576 3.863 23.144 1.00 54.28 258 GLN A O 1
ATOM 2111 N N . GLU A 1 259 ? -0.288 5.418 22.167 1.00 44.12 259 GLU A N 1
ATOM 2112 C CA . GLU A 1 259 ? 0.722 5.492 23.238 1.00 44.12 259 GLU A CA 1
ATOM 2113 C C . GLU A 1 259 ? 0.303 6.411 24.410 1.00 44.12 259 GLU A C 1
ATOM 2115 O O . GLU A 1 259 ? 0.976 6.448 25.433 1.00 44.12 259 GLU A O 1
ATOM 2120 N N . MET A 1 260 ? -0.795 7.173 24.286 1.00 34.81 260 MET A N 1
ATOM 2121 C CA . MET A 1 260 ? -1.238 8.156 25.298 1.00 34.81 260 MET A CA 1
ATOM 2122 C C . MET A 1 260 ? -2.419 7.685 26.167 1.00 34.81 260 MET A C 1
ATOM 2124 O O . MET A 1 260 ? -3.205 8.508 26.648 1.00 34.81 260 MET A O 1
ATOM 2128 N N . LYS A 1 261 ? -2.581 6.375 26.345 1.00 37.88 261 LYS A N 1
ATOM 2129 C CA . LYS A 1 261 ? -3.514 5.775 27.307 1.00 37.88 261 LYS A CA 1
ATOM 2130 C C . LYS A 1 261 ? -2.808 4.681 28.082 1.00 37.88 261 LYS A C 1
ATOM 2132 O O . LYS A 1 261 ? -3.158 4.544 29.270 1.00 37.88 261 LYS A O 1
#

Secondary structure (DSSP, 8-state):
-PPP---TTT-S-TTEEEETTEEEEPTTEETTTT-EEHHHHHHHHHHHHHHHHHHHHH-TTS-S--S-HHHHHHHHHTHHHHHHHHHHHHHHHHHHHHHHHHHTT-----HHHHHHHHHHHHHHHHHHHHHHHHHHHHHHTTSS--TTHHHHHHHHHHHHHHHHHHHHHHHHHHHHHHHHHHHHHS---HHHHHHHHHHHHHHHHHHHHHHHHHHHHHHHHHHTTGGGSHHHHHHHHHHHHHHHHHHHHHHHHHHHGGGG-

Foldseek 3Di:
DDQQFDDPPQQQDPQFDHDPRATHGHPQADDRNSPRGVVVVCVVVVVLVVVLVVVCVVPVPCPPVPDQLLVVLVSLQCLVLSLVLLLLVVLLVLVVVLVVLVCVPPVDDPNPVSVVVSVVVSVVVVVLSNVLSNVVSCVVVVVDPPPPVNVVSLVVVLVVLLVSLVVSLVSLVVSLVSVLVSLVVDPDDPVVSVVVNVVSCVLSVLVSVLSVQLSVLSNVCSVVVLCVDPNSVVVNSVSSVVSVVSSVVSCCVVPVVVVPD

Sequence (261 aa):
MLPLNCSIDNICGKHGICKDGICECIAYWDGNYCETPFKDELGNVFLFWRFRILYLSLDPMVQTYLIPPTITQLLGGLSLYFVFTAYLLVLLHWISVYHHVFSTRCHKILIPATKRVFIVVNTIWLLAELTARILYGLEQSNILKLDSGLELIDLLYGIYIVVVGFVFSFFFMVYGSLIFVRIRDAQFEKKTKEKVFTKLTFIVTILSWTFLVATISVILIVVFNGQKTPFGAIFSMSAQFIFEIVLIIEMFYILKRQEMK

Mean predicted aligned error: 8.83 Å

pLDDT: mean 78.49, std 10.0, range [34.81, 90.38]

InterPro domains:
  IPR009457 THH1/TOM1/TOM3 domain [PF06454] (57-225)

Organism: Heterostelium pallidum (strain ATCC 26659 / Pp 5 / PN500) (NCBI:txid670386)

Radius of gyration: 21.6 Å; Cα contacts (8 Å, |Δi|>4): 183; chains: 1; bounding box: 52×42×65 Å

Solvent-accessible surface area (backbone atoms only — not comparable to full-atom values): 14554 Å² total; per-residue (Å²): 136,82,86,70,69,38,58,97,79,68,58,22,33,101,40,26,45,69,52,97,30,38,50,46,44,43,90,62,32,36,68,87,31,18,74,43,49,46,62,64,66,49,45,56,55,52,49,52,52,53,53,43,53,53,48,43,72,74,46,76,76,69,74,77,72,84,60,60,59,40,57,48,35,45,64,64,59,46,49,61,54,54,52,51,50,50,51,50,51,52,50,50,49,50,53,48,51,46,48,53,70,48,37,81,79,38,98,66,87,66,67,71,60,57,55,52,53,49,52,53,54,52,49,53,49,51,51,53,52,52,52,52,30,48,52,52,19,39,37,76,67,69,76,43,91,49,88,73,55,52,63,52,48,53,51,53,50,49,52,48,55,52,54,50,44,52,52,51,54,51,50,50,52,51,52,51,50,51,43,51,57,50,60,72,71,49,93,58,60,68,69,61,44,51,57,52,48,58,51,49,52,50,51,53,49,51,54,51,50,53,50,48,54,49,45,51,51,52,50,52,39,57,76,65,50,22,65,82,38,75,67,32,38,51,49,50,54,49,52,50,53,50,52,50,52,52,48,51,53,49,51,49,60,63,53,61,64,69,78,77,117